Protein AF-A0A7S1QA60-F1 (afdb_monomer)

Mean predicted aligned error: 17.83 Å

Organism: Alexandrium catenella (NCBI:txid2925)

pLDDT: mean 74.99, std 23.05, range [27.25, 97.44]

Foldseek 3Di:
DDDDDDDDDPDDDDPDDDDDDDDDDDDDDDDDDDDDDDDDDDPPDPPPCPVVVVVVVVVVVVVVVVVVVVVVVVVVVVCVVVVVDDPVVVVVVVVVVVVVVVCVVDPDPPPDDPLNLLVPLVSVLVVCVVCDLVVLCVCLVVDVSNVVSSVVSVVVNVVVPPQWDWDAWDDPPPDIDRDIDTGGDPPPPD

Radius of gyration: 27.09 Å; Cα contacts (8 Å, |Δi|>4): 92; chains: 1; bounding box: 73×69×55 Å

Sequence (190 aa):
MRRCLLPHGAVGPVMTAAAWSEGSFQSEQVPTRGSSPGTPKPPPSSCPGSLECLGRLVESLSARFQRLEVEHAALRGCLEELGLLSLEAVDVRVHKTNFAAARHAHPCSWEATLTDVLMTRELMLQTARCAGPLAARTLGASCRSSAGAVELALAGLGNLAPRALYVCGGRDGQRCLNSVERLPPSPREG

InterPro domains:
  IPR006652 Kelch repeat type 1 [PF01344] (165-182)

Solvent-accessible surface area (backbone atoms only — not comparable to full-atom values): 12204 Å² total; per-residue (Å²): 138,83,84,81,85,78,86,80,81,90,78,75,86,79,81,78,82,79,82,82,79,88,76,84,86,81,87,79,84,89,85,90,84,87,88,81,93,72,78,88,73,76,78,80,73,82,65,82,58,55,65,59,49,51,49,55,49,52,52,51,51,51,55,50,49,54,52,52,53,52,53,51,50,51,53,52,49,55,37,34,76,69,64,78,45,54,70,66,61,50,51,55,49,52,49,53,52,52,51,50,51,50,46,69,77,52,81,73,86,74,82,71,50,73,64,58,44,42,72,34,64,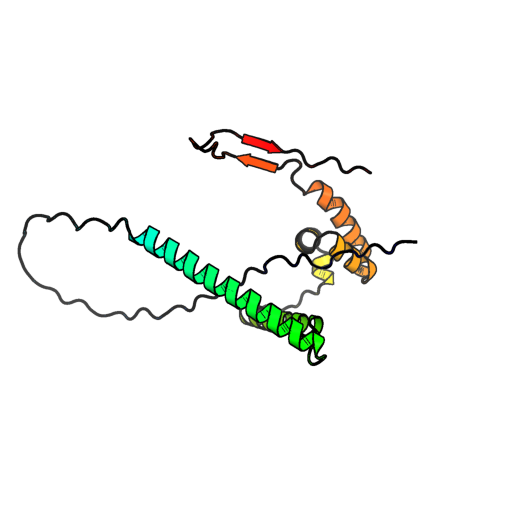70,54,29,38,50,48,33,64,73,62,27,70,69,53,33,50,53,49,21,76,76,30,75,92,42,24,66,47,40,52,54,29,61,63,46,47,72,73,67,52,71,80,41,51,75,44,79,43,55,67,84,87,82,51,78,42,95,47,72,49,76,46,64,64,78,80,80,81,128

Secondary structure (DSSP, 8-state):
-PPPPPPP--------------------------------PPPP---THHHHHHHHHHHHHHHHHHHHHHHHHHHHHHHHHTTS--HHHHHHHHHHHHHHHHHHHS-----S-HHHHHHSHHHHHHHHHHHHHHHHHHHHHH-HHHHHHHHHHHHHHHHHS-SSEEEE--B-SSSB---EEEEPPPP---

Structure (mmCIF, N/CA/C/O backbone):
data_AF-A0A7S1QA60-F1
#
_entry.id   AF-A0A7S1QA60-F1
#
loop_
_atom_site.group_PDB
_atom_site.id
_atom_site.type_symbol
_atom_site.label_atom_id
_atom_site.label_alt_id
_atom_site.label_comp_id
_atom_site.label_asym_id
_atom_site.label_entity_id
_atom_site.label_seq_id
_atom_site.pdbx_PDB_ins_code
_atom_site.Cartn_x
_atom_site.Cartn_y
_atom_site.Cartn_z
_atom_site.occupancy
_atom_site.B_iso_or_equiv
_atom_site.auth_seq_id
_atom_site.auth_comp_id
_atom_site.auth_asym_id
_atom_site.auth_atom_id
_atom_site.pdbx_PDB_model_num
ATOM 1 N N . MET A 1 1 ? -8.204 32.155 -22.473 1.00 40.94 1 MET A N 1
ATOM 2 C CA . MET A 1 1 ? -8.679 31.173 -21.473 1.00 40.94 1 MET A CA 1
ATOM 3 C C . MET A 1 1 ? -7.721 29.988 -21.479 1.00 40.94 1 MET A C 1
ATOM 5 O O . MET A 1 1 ? -7.754 29.193 -22.407 1.00 40.94 1 MET A O 1
ATOM 9 N N . ARG A 1 2 ? -6.768 29.956 -20.538 1.00 29.66 2 ARG A N 1
ATOM 10 C CA . ARG A 1 2 ? -5.711 28.933 -20.457 1.00 29.66 2 ARG A CA 1
ATOM 11 C C . ARG A 1 2 ? -6.211 27.754 -19.616 1.00 29.66 2 ARG A C 1
ATOM 13 O O . ARG A 1 2 ? -6.655 27.964 -18.494 1.00 29.66 2 ARG A O 1
ATOM 20 N N . ARG A 1 3 ? -6.147 26.539 -20.172 1.00 31.69 3 ARG A N 1
ATOM 21 C CA . ARG A 1 3 ? -6.342 25.269 -19.456 1.00 31.69 3 ARG A CA 1
ATOM 22 C C . ARG A 1 3 ? -5.089 24.987 -18.625 1.00 31.69 3 ARG A C 1
ATOM 24 O O . ARG A 1 3 ? -4.006 24.892 -19.194 1.00 31.69 3 ARG A O 1
ATOM 31 N N . CYS A 1 4 ? -5.239 24.850 -17.312 1.00 31.00 4 CYS A N 1
ATOM 32 C CA . CYS A 1 4 ? -4.194 24.309 -16.449 1.00 31.00 4 CYS A CA 1
ATOM 33 C C . CYS A 1 4 ? -4.333 22.783 -16.402 1.00 31.00 4 CYS A C 1
ATOM 35 O O . CYS A 1 4 ? -5.360 22.263 -15.972 1.00 31.00 4 CYS A O 1
ATOM 37 N N . LEU A 1 5 ? -3.295 22.096 -16.879 1.00 33.03 5 LEU A N 1
ATOM 38 C CA . LEU A 1 5 ? -3.037 20.678 -16.650 1.00 33.03 5 LEU A CA 1
ATOM 39 C C . LEU A 1 5 ? -2.705 20.470 -15.164 1.00 33.03 5 LEU A C 1
ATOM 41 O O . LEU A 1 5 ? -1.823 21.141 -14.633 1.00 33.03 5 LEU A O 1
ATOM 45 N N . LEU A 1 6 ? -3.407 19.548 -14.509 1.00 32.31 6 LEU A N 1
ATOM 46 C CA . LEU A 1 6 ? -3.030 18.996 -13.206 1.00 32.31 6 LEU A CA 1
ATOM 47 C C . LEU A 1 6 ? -2.130 17.772 -13.444 1.00 32.31 6 LEU A C 1
ATOM 49 O O . LEU A 1 6 ? -2.480 16.947 -14.291 1.00 32.31 6 LEU A O 1
ATOM 53 N N . PRO A 1 7 ? -1.004 17.612 -12.729 1.00 37.12 7 PRO A N 1
ATOM 54 C CA . PRO A 1 7 ? -0.213 16.395 -12.817 1.00 37.12 7 PRO A CA 1
ATOM 55 C C . PRO A 1 7 ? -0.851 15.271 -11.988 1.00 37.12 7 PRO A C 1
ATOM 57 O O . PRO A 1 7 ? -1.194 15.439 -10.817 1.00 37.12 7 PRO A O 1
ATOM 60 N N . HIS A 1 8 ? -1.000 14.120 -12.639 1.00 36.47 8 HIS A N 1
ATOM 61 C CA . HIS A 1 8 ? -1.366 12.831 -12.064 1.00 36.47 8 HIS A CA 1
ATOM 62 C C . HIS A 1 8 ? -0.258 12.282 -11.148 1.00 36.47 8 HIS A C 1
ATOM 64 O O . HIS A 1 8 ? 0.922 12.371 -11.472 1.00 36.47 8 HIS A O 1
ATOM 70 N N . GLY A 1 9 ? -0.674 11.600 -10.076 1.00 32.28 9 GLY A N 1
ATOM 71 C CA . GLY A 1 9 ? -0.052 10.341 -9.652 1.00 32.28 9 GLY A CA 1
ATOM 72 C C . GLY A 1 9 ? 1.205 10.417 -8.785 1.00 32.28 9 GLY A C 1
ATOM 73 O O . GLY A 1 9 ? 2.295 10.110 -9.246 1.00 32.28 9 GLY A O 1
ATOM 74 N N . ALA A 1 10 ? 1.038 10.676 -7.486 1.00 31.19 10 ALA A N 1
ATOM 75 C CA . ALA A 1 10 ? 1.993 10.221 -6.476 1.00 31.19 10 ALA A CA 1
ATOM 76 C C . ALA A 1 10 ? 1.500 8.881 -5.903 1.00 31.19 10 ALA A C 1
ATOM 78 O O . ALA A 1 10 ? 0.792 8.842 -4.898 1.00 31.19 10 ALA A O 1
ATOM 79 N N . VAL A 1 11 ? 1.822 7.778 -6.584 1.00 39.59 11 VAL A N 1
ATOM 80 C CA . VAL A 1 11 ? 1.657 6.423 -6.038 1.00 39.59 11 VAL A CA 1
ATOM 81 C C . VAL A 1 11 ? 2.899 6.139 -5.197 1.00 39.59 11 VAL A C 1
ATOM 83 O O . VAL A 1 11 ? 4.002 6.027 -5.723 1.00 39.59 11 VAL A O 1
ATOM 86 N N . GLY A 1 12 ? 2.733 6.116 -3.874 1.00 32.25 12 GLY A N 1
ATOM 87 C CA . GLY A 1 12 ? 3.807 5.768 -2.944 1.00 32.25 12 GLY A CA 1
ATOM 88 C C . GLY A 1 12 ? 4.232 4.298 -3.081 1.00 32.25 12 GLY A C 1
ATOM 89 O O . GLY A 1 12 ? 3.448 3.474 -3.558 1.00 32.25 12 GLY A O 1
ATOM 90 N N . PRO A 1 13 ? 5.455 3.945 -2.654 1.00 32.94 13 PRO A N 1
ATOM 91 C CA . PRO A 1 13 ? 5.960 2.584 -2.765 1.00 32.94 13 PRO A CA 1
ATOM 92 C C . PRO A 1 13 ? 5.157 1.643 -1.858 1.00 32.94 13 PRO A C 1
ATOM 94 O O . PRO A 1 13 ? 5.123 1.799 -0.637 1.00 32.94 13 PRO A O 1
ATOM 97 N N . VAL A 1 14 ? 4.512 0.645 -2.464 1.00 36.53 14 VAL A N 1
ATOM 98 C CA . VAL A 1 14 ? 3.929 -0.495 -1.753 1.00 36.53 14 VAL A CA 1
ATOM 99 C C . VAL A 1 14 ? 5.092 -1.377 -1.308 1.00 36.53 14 VAL A C 1
ATOM 101 O O . VAL A 1 14 ? 5.694 -2.074 -2.118 1.00 36.53 14 VAL A O 1
ATOM 104 N N . MET A 1 15 ? 5.443 -1.312 -0.023 1.00 29.34 15 MET A N 1
ATOM 105 C CA . MET A 1 15 ? 6.416 -2.219 0.585 1.00 29.34 15 MET A CA 1
ATOM 106 C C . MET A 1 15 ? 5.923 -3.664 0.462 1.00 29.34 15 MET A C 1
ATOM 108 O O . MET A 1 15 ? 4.961 -4.076 1.111 1.00 29.34 15 MET A O 1
ATOM 112 N N . THR A 1 16 ? 6.598 -4.430 -0.386 1.00 35.25 16 THR A N 1
ATOM 113 C CA . THR A 1 16 ? 6.394 -5.864 -0.574 1.00 35.25 16 THR A CA 1
ATOM 114 C C . THR A 1 16 ? 6.867 -6.608 0.675 1.00 35.25 16 THR A C 1
ATOM 116 O O . THR A 1 16 ? 8.055 -6.615 0.993 1.00 35.25 16 THR A O 1
ATOM 119 N N . ALA A 1 17 ? 5.940 -7.245 1.392 1.00 31.62 17 ALA A N 1
ATOM 120 C CA . ALA A 1 17 ? 6.266 -8.190 2.453 1.00 31.62 17 ALA A CA 1
ATOM 121 C C . ALA A 1 17 ? 6.931 -9.427 1.828 1.00 31.62 17 ALA A C 1
ATOM 123 O O . ALA A 1 17 ? 6.269 -10.264 1.216 1.00 31.62 17 ALA A O 1
ATOM 124 N N . ALA A 1 18 ? 8.256 -9.519 1.937 1.00 33.66 18 ALA A N 1
ATOM 125 C CA . ALA A 1 18 ? 8.998 -10.715 1.570 1.00 33.66 18 ALA A CA 1
ATOM 126 C C . ALA A 1 18 ? 8.689 -11.826 2.585 1.00 33.66 18 ALA A C 1
ATOM 128 O O . ALA A 1 18 ? 9.077 -11.737 3.748 1.00 33.66 18 ALA A O 1
ATOM 129 N N . ALA A 1 19 ? 7.982 -12.867 2.144 1.00 31.58 19 ALA A N 1
ATOM 130 C CA . ALA A 1 19 ? 7.848 -14.119 2.875 1.00 31.58 19 ALA A CA 1
ATOM 131 C C . ALA A 1 19 ? 9.169 -14.896 2.756 1.00 31.58 19 ALA A C 1
ATOM 133 O O . ALA A 1 19 ? 9.566 -15.295 1.662 1.00 31.58 19 ALA A O 1
ATOM 134 N N . TRP A 1 20 ? 9.876 -15.065 3.873 1.00 34.44 20 TRP A N 1
ATOM 135 C CA . TRP A 1 20 ? 11.084 -15.884 3.947 1.00 34.44 20 TRP A CA 1
ATOM 136 C C . TRP A 1 20 ? 10.678 -17.355 4.077 1.00 34.44 20 TRP A C 1
ATOM 138 O O . TRP A 1 20 ? 9.930 -17.719 4.980 1.00 34.44 20 TRP A O 1
ATOM 148 N N . SER A 1 21 ? 11.159 -18.191 3.157 1.00 33.00 21 SER A N 1
ATOM 149 C CA . SER A 1 21 ? 11.045 -19.650 3.227 1.00 33.00 21 SER A CA 1
ATOM 150 C C . SER A 1 21 ? 12.118 -20.188 4.174 1.00 33.00 21 SER A C 1
ATOM 152 O O . SER A 1 21 ? 13.308 -20.027 3.908 1.00 33.00 21 SER A O 1
ATOM 154 N N . GLU A 1 22 ? 11.702 -20.843 5.256 1.00 32.50 22 GLU A N 1
ATOM 155 C CA . GLU A 1 22 ? 12.579 -21.576 6.171 1.00 32.50 22 GLU A CA 1
ATOM 156 C C . GLU A 1 22 ? 13.216 -22.774 5.448 1.00 32.50 22 GLU A C 1
ATOM 158 O O . GLU A 1 22 ? 12.535 -23.696 4.999 1.00 32.50 22 GLU A O 1
ATOM 163 N N . GLY A 1 23 ? 14.541 -22.734 5.296 1.00 31.91 23 GLY A N 1
ATOM 164 C CA . GLY A 1 23 ? 15.355 -23.848 4.820 1.00 31.91 23 GLY A CA 1
ATOM 165 C C . GLY A 1 23 ? 15.764 -24.747 5.984 1.00 31.91 23 GLY A C 1
ATOM 166 O O . GLY A 1 23 ? 16.287 -24.277 6.992 1.00 31.91 23 GLY A O 1
ATOM 167 N N . SER A 1 24 ? 15.499 -26.039 5.825 1.00 31.70 24 SER A N 1
ATOM 168 C CA . SER A 1 24 ? 15.637 -27.122 6.796 1.00 31.70 24 SER A CA 1
ATOM 169 C C . SER A 1 24 ? 17.005 -27.212 7.486 1.00 31.70 24 SER A C 1
ATOM 171 O O . SER A 1 24 ? 18.046 -27.308 6.840 1.00 31.70 24 SER A O 1
ATOM 173 N N . PHE A 1 25 ? 16.979 -27.285 8.818 1.00 27.25 25 PHE A N 1
ATOM 174 C CA . PHE A 1 25 ? 18.119 -27.616 9.670 1.00 27.25 25 PHE A CA 1
ATOM 175 C C . PHE A 1 25 ? 18.234 -29.147 9.768 1.00 27.25 25 PHE A C 1
ATOM 177 O O . PHE A 1 25 ? 17.422 -29.785 10.439 1.00 27.25 25 PHE A O 1
ATOM 184 N N . GLN A 1 26 ? 19.200 -29.754 9.070 1.00 32.34 26 GLN A N 1
ATOM 185 C CA . GLN A 1 26 ? 19.536 -31.166 9.271 1.00 32.34 26 GLN A CA 1
ATOM 186 C C . GLN A 1 26 ? 20.583 -31.306 10.377 1.00 32.34 26 GLN A C 1
ATOM 188 O O . GLN A 1 26 ? 21.645 -30.690 10.362 1.00 32.34 26 GLN A O 1
ATOM 193 N N . SER A 1 27 ? 20.199 -32.111 11.363 1.00 35.09 27 SER A N 1
ATOM 194 C CA . SER A 1 27 ? 20.982 -32.564 12.501 1.00 35.09 27 SER A CA 1
ATOM 195 C C . SER A 1 27 ? 22.001 -33.601 12.035 1.00 35.09 27 SER A C 1
ATOM 197 O O . SER A 1 27 ? 21.607 -34.624 11.480 1.00 35.09 27 SER A O 1
ATOM 199 N N . GLU A 1 28 ? 23.289 -33.371 12.290 1.00 34.31 28 GLU A N 1
ATOM 200 C CA . GLU A 1 28 ? 24.313 -34.402 12.119 1.00 34.31 28 GLU A CA 1
ATOM 201 C C . GLU A 1 28 ? 25.245 -34.460 13.333 1.00 34.31 28 GLU A C 1
ATOM 203 O O . GLU A 1 28 ? 25.503 -33.470 14.020 1.00 34.31 28 GLU A O 1
ATOM 208 N N . GLN A 1 29 ? 25.622 -35.691 13.656 1.00 34.59 29 GLN A N 1
ATOM 209 C CA . GLN A 1 29 ? 26.007 -36.181 14.971 1.00 34.59 29 GLN A CA 1
ATOM 210 C C . GLN A 1 29 ? 27.466 -35.892 15.347 1.00 34.59 29 GLN A C 1
ATOM 212 O O . GLN A 1 29 ? 28.363 -35.793 14.516 1.00 34.59 29 GLN A O 1
ATOM 217 N N . VAL A 1 30 ? 27.687 -35.844 16.660 1.00 42.12 30 VAL A N 1
ATOM 218 C CA . VAL A 1 30 ? 28.979 -35.761 17.351 1.00 42.12 30 VAL A CA 1
ATOM 219 C C . VAL A 1 30 ? 29.701 -37.116 17.343 1.00 42.12 30 VAL A C 1
ATOM 221 O O . VAL A 1 30 ? 29.074 -38.128 17.657 1.00 42.12 30 VAL A O 1
ATOM 224 N N . PRO A 1 31 ? 31.039 -37.128 17.183 1.00 38.28 31 PRO A N 1
ATOM 225 C CA . PRO A 1 31 ? 31.870 -38.095 17.891 1.00 38.28 31 PRO A CA 1
ATOM 226 C C . PRO A 1 31 ? 32.977 -37.441 18.734 1.00 38.28 31 PRO A C 1
ATOM 228 O O . PRO A 1 31 ? 33.686 -36.520 18.334 1.00 38.28 31 PRO A O 1
ATOM 231 N N . THR A 1 32 ? 33.120 -37.982 19.940 1.00 46.41 32 THR A N 1
ATOM 232 C CA . THR A 1 32 ? 34.100 -37.663 20.981 1.00 46.41 32 THR A CA 1
ATOM 233 C C . THR A 1 32 ? 35.474 -38.293 20.721 1.00 46.41 32 THR A C 1
ATOM 235 O O . THR A 1 32 ? 35.522 -39.496 20.464 1.00 46.41 32 THR A O 1
ATOM 238 N N . ARG A 1 33 ? 36.573 -37.554 20.953 1.00 35.12 33 ARG A N 1
ATOM 239 C CA . ARG A 1 33 ? 37.708 -37.912 21.851 1.00 35.12 33 ARG A CA 1
ATOM 240 C C . ARG A 1 33 ? 38.961 -37.057 21.585 1.00 35.12 33 ARG A C 1
ATOM 242 O O . ARG A 1 33 ? 39.445 -37.011 20.466 1.00 35.12 33 ARG A O 1
ATOM 249 N N . GLY A 1 34 ? 39.569 -36.578 22.676 1.00 36.38 34 GLY A N 1
ATOM 250 C CA . GLY A 1 34 ? 41.015 -36.722 22.891 1.00 36.38 34 GLY A CA 1
ATOM 251 C C . GLY A 1 34 ? 41.921 -35.495 22.718 1.00 36.38 34 GLY A C 1
ATOM 252 O O . GLY A 1 34 ? 42.337 -35.184 21.613 1.00 36.38 34 GLY A O 1
ATOM 253 N N . SER A 1 35 ? 42.371 -34.973 23.867 1.00 40.41 35 SER A N 1
ATOM 254 C CA . SER A 1 35 ? 43.776 -34.625 24.170 1.00 40.41 35 SER A CA 1
ATOM 255 C C . SER A 1 35 ? 44.297 -33.179 24.013 1.00 40.41 35 SER A C 1
ATOM 257 O O . SER A 1 35 ? 44.625 -32.707 22.934 1.00 40.41 35 SER A O 1
ATOM 259 N N . SER A 1 36 ? 44.577 -32.624 25.202 1.00 50.19 36 SER A N 1
ATOM 260 C CA . SER A 1 36 ? 45.654 -31.707 25.626 1.00 50.19 36 SER A CA 1
ATOM 261 C C . SER A 1 36 ? 45.544 -30.176 25.475 1.00 50.19 36 SER A C 1
ATOM 263 O O . SER A 1 36 ? 45.133 -29.668 24.435 1.00 50.19 36 SER A O 1
ATOM 265 N N . PRO A 1 37 ? 45.968 -29.420 26.521 1.00 45.78 37 PRO A N 1
ATOM 266 C CA . PRO A 1 37 ? 45.777 -27.979 26.626 1.00 45.78 37 PRO A CA 1
ATOM 267 C C . PRO A 1 37 ? 46.929 -27.227 25.948 1.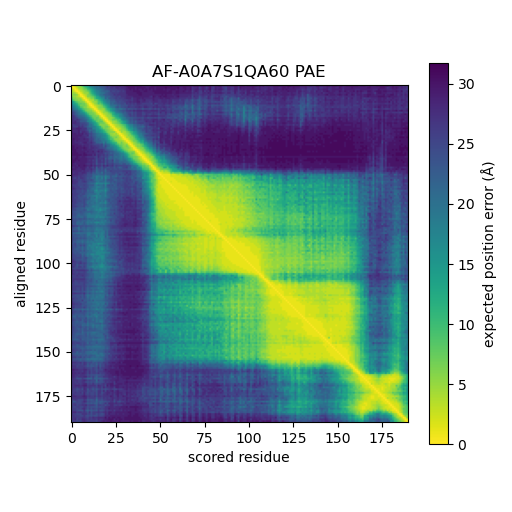00 45.78 37 PRO A C 1
ATOM 269 O O . PRO A 1 37 ? 47.982 -26.985 26.536 1.00 45.78 37 PRO A O 1
ATOM 272 N N . GLY A 1 38 ? 46.717 -26.849 24.690 1.00 44.31 38 GLY A N 1
ATOM 273 C CA . GLY A 1 38 ? 47.458 -25.769 24.047 1.00 44.31 38 GLY A CA 1
ATOM 274 C C . GLY A 1 38 ? 46.852 -24.424 24.446 1.00 44.31 38 GLY A C 1
ATOM 275 O O . GLY A 1 38 ? 45.635 -24.278 24.521 1.00 44.31 38 GLY A O 1
ATOM 276 N N . THR A 1 39 ? 47.710 -23.456 24.737 1.00 54.91 39 THR A N 1
ATOM 277 C CA . THR A 1 39 ? 47.391 -22.071 25.102 1.00 54.91 39 THR A CA 1
ATOM 278 C C . THR A 1 39 ? 46.295 -21.435 24.225 1.00 54.91 39 THR A C 1
ATOM 280 O O . THR A 1 39 ? 46.233 -21.708 23.023 1.00 54.91 39 THR A O 1
ATOM 283 N N . PRO A 1 40 ? 45.430 -20.558 24.780 1.00 47.69 40 PRO A N 1
ATOM 284 C CA . PRO A 1 40 ? 44.397 -19.891 23.998 1.00 47.69 40 PRO A CA 1
ATOM 285 C C . PRO A 1 40 ? 45.050 -18.923 23.008 1.00 47.69 40 PRO A C 1
ATOM 287 O O . PRO A 1 40 ? 45.444 -17.808 23.349 1.00 47.69 40 PRO A O 1
ATOM 290 N N . LYS A 1 41 ? 45.165 -19.366 21.756 1.00 47.75 41 LYS A N 1
ATOM 291 C CA . LYS A 1 41 ? 45.382 -18.485 20.613 1.00 47.75 41 LYS A CA 1
ATOM 292 C C . LYS A 1 41 ? 44.154 -17.566 20.522 1.00 47.75 41 LYS A C 1
ATOM 294 O O . LYS A 1 41 ? 43.042 -18.092 20.437 1.00 47.75 41 LYS A O 1
ATOM 299 N N . PRO A 1 42 ? 44.312 -16.231 20.574 1.00 57.66 42 PRO A N 1
ATOM 300 C CA . PRO A 1 42 ? 43.179 -15.323 20.448 1.00 57.66 42 PRO A CA 1
ATOM 301 C C . PRO A 1 42 ? 42.461 -15.588 19.115 1.00 57.66 42 PRO A C 1
ATOM 303 O O . PRO A 1 42 ? 43.135 -15.859 18.111 1.00 57.66 42 PRO A O 1
ATOM 306 N N . PRO A 1 43 ? 41.116 -15.559 19.089 1.00 56.56 43 PRO A N 1
ATOM 307 C CA . PRO A 1 43 ? 40.366 -15.790 17.865 1.00 56.56 43 PRO A CA 1
ATOM 308 C C . PRO A 1 43 ? 40.791 -14.758 16.813 1.00 56.56 43 PRO A C 1
ATOM 310 O O . PRO A 1 43 ? 41.022 -13.595 17.165 1.00 56.56 43 PRO A O 1
ATOM 313 N N . PRO A 1 44 ? 40.924 -15.153 15.534 1.00 52.91 44 PRO A N 1
ATOM 314 C CA . PRO A 1 44 ? 41.194 -14.199 14.474 1.00 52.91 44 PRO A CA 1
ATOM 315 C C . PRO A 1 44 ? 40.091 -13.142 14.499 1.00 52.91 44 PRO A C 1
ATOM 317 O O . PRO A 1 44 ? 38.908 -13.462 14.415 1.00 52.91 44 PRO A O 1
ATOM 320 N N . SER A 1 45 ? 40.528 -11.898 14.690 1.00 57.34 45 SER A N 1
ATOM 321 C CA . SER A 1 45 ? 39.843 -10.651 14.363 1.00 57.34 45 SER A CA 1
ATOM 322 C C . SER A 1 45 ? 38.511 -10.854 13.639 1.00 57.34 45 SER A C 1
ATOM 324 O O . SER A 1 45 ? 38.490 -11.190 12.453 1.00 57.34 45 SER A O 1
ATOM 326 N N . SER A 1 46 ? 37.415 -10.607 14.358 1.00 53.44 46 SER A N 1
ATOM 327 C CA . SER A 1 46 ? 36.102 -10.330 13.776 1.00 53.44 46 SER A CA 1
ATOM 328 C C . SER A 1 46 ? 36.290 -9.341 12.626 1.00 53.44 46 SER A C 1
ATOM 330 O O . SER A 1 46 ? 36.755 -8.227 12.858 1.00 53.44 46 SER A O 1
ATOM 332 N N . CYS A 1 47 ? 36.055 -9.777 11.386 1.00 50.25 47 CYS A N 1
ATOM 333 C CA . CYS A 1 47 ? 36.346 -8.990 10.194 1.00 50.25 47 CYS A CA 1
ATOM 334 C C . CYS A 1 47 ? 35.453 -7.734 10.167 1.00 50.25 47 CYS A C 1
ATOM 336 O O . CYS A 1 47 ? 34.252 -7.864 9.915 1.00 50.25 47 CYS A O 1
ATOM 338 N N . PRO A 1 48 ? 35.999 -6.515 10.344 1.00 56.69 48 PRO A N 1
ATOM 339 C CA . PRO A 1 48 ? 35.201 -5.285 10.316 1.00 56.69 48 PRO A CA 1
ATOM 340 C C . PRO A 1 48 ? 34.579 -4.995 8.934 1.00 56.69 48 PRO A C 1
ATOM 342 O O . PRO A 1 48 ? 33.680 -4.172 8.827 1.00 56.69 48 PRO A O 1
ATOM 345 N N . GLY A 1 49 ? 34.981 -5.722 7.883 1.00 64.88 49 GLY A N 1
ATOM 346 C CA . GLY A 1 49 ? 34.454 -5.573 6.522 1.00 64.88 49 GLY A CA 1
ATOM 347 C C . GLY A 1 49 ? 33.138 -6.303 6.218 1.00 64.88 49 GLY A C 1
ATOM 348 O O . GLY A 1 49 ? 32.618 -6.147 5.116 1.00 64.88 49 GLY A O 1
ATOM 349 N N . SER A 1 50 ? 32.580 -7.105 7.137 1.00 79.69 50 SER A N 1
ATOM 350 C CA . SER A 1 50 ? 31.354 -7.880 6.853 1.00 79.69 50 SER A CA 1
ATOM 351 C C . SER A 1 50 ? 30.108 -6.989 6.732 1.00 79.69 50 SER A C 1
ATOM 353 O O . SER A 1 50 ? 29.334 -7.120 5.784 1.00 79.69 50 SER A O 1
ATOM 355 N N . LEU A 1 51 ? 29.958 -6.009 7.632 1.00 84.31 51 LEU A N 1
ATOM 356 C CA . LEU A 1 51 ? 28.845 -5.051 7.596 1.00 84.31 51 LEU A CA 1
ATOM 357 C C . LEU A 1 51 ? 28.956 -4.082 6.412 1.00 84.31 51 LEU A C 1
ATOM 359 O O . LEU A 1 51 ? 27.956 -3.794 5.762 1.00 84.31 51 LEU A O 1
ATOM 363 N N . GLU A 1 52 ? 30.169 -3.637 6.075 1.00 88.06 52 GLU A N 1
ATOM 364 C CA . GLU A 1 52 ? 30.418 -2.802 4.891 1.00 88.06 52 GLU A CA 1
ATOM 365 C C . GLU A 1 52 ? 30.171 -3.565 3.579 1.00 88.06 52 GLU A C 1
ATOM 367 O O . GLU A 1 52 ? 29.707 -2.999 2.588 1.00 88.06 52 GLU A O 1
ATOM 372 N N . CYS A 1 53 ? 30.476 -4.864 3.547 1.00 87.94 53 CYS A N 1
ATOM 373 C CA . CYS A 1 53 ? 30.170 -5.728 2.409 1.00 87.94 53 CYS A CA 1
ATOM 374 C C . CYS A 1 53 ? 28.657 -5.934 2.256 1.00 87.94 53 CYS A C 1
ATOM 376 O O . CYS A 1 53 ? 28.127 -5.783 1.154 1.00 87.94 53 CYS A O 1
ATOM 378 N N . LEU A 1 54 ? 27.949 -6.195 3.360 1.00 93.75 54 LEU A N 1
ATOM 379 C CA . LEU A 1 54 ? 26.491 -6.312 3.362 1.00 93.75 54 LEU A CA 1
ATOM 380 C C . LEU A 1 54 ? 25.818 -5.002 2.926 1.00 93.75 54 LEU A C 1
ATOM 382 O O . LEU A 1 54 ? 24.900 -5.043 2.111 1.00 93.75 54 LEU A O 1
ATOM 386 N N . GLY A 1 55 ? 26.308 -3.851 3.398 1.00 93.06 55 GLY A N 1
ATOM 387 C CA . GLY A 1 55 ? 25.821 -2.532 2.980 1.00 93.06 55 GLY A CA 1
ATOM 388 C C . GLY A 1 55 ? 25.939 -2.329 1.469 1.00 93.06 55 GLY A C 1
ATOM 389 O O . GLY A 1 55 ? 24.942 -2.057 0.802 1.00 93.06 55 GLY A O 1
ATOM 390 N N . ARG A 1 56 ? 27.123 -2.595 0.903 1.00 94.00 56 ARG A N 1
ATOM 391 C CA . ARG A 1 56 ? 27.345 -2.527 -0.553 1.00 94.00 56 ARG A CA 1
ATOM 392 C C . ARG A 1 56 ? 26.472 -3.508 -1.339 1.00 94.00 56 ARG A C 1
ATOM 394 O O . ARG A 1 56 ? 26.025 -3.184 -2.439 1.00 94.00 56 ARG A O 1
ATOM 401 N N . LEU A 1 57 ? 26.211 -4.699 -0.798 1.00 95.31 57 LEU A N 1
ATOM 402 C CA . LEU A 1 57 ? 25.320 -5.671 -1.432 1.00 95.31 57 LEU A CA 1
ATOM 403 C C . LEU A 1 57 ? 23.870 -5.172 -1.455 1.00 95.31 57 LEU A C 1
ATOM 405 O O . LEU A 1 57 ? 23.220 -5.248 -2.497 1.00 95.31 57 LEU A O 1
ATOM 409 N N . VAL A 1 58 ? 23.371 -4.634 -0.340 1.00 96.25 58 VAL A N 1
ATOM 410 C CA . VAL A 1 58 ? 22.018 -4.063 -0.249 1.00 96.25 58 VAL A CA 1
ATOM 411 C C . VAL A 1 58 ? 21.865 -2.874 -1.196 1.00 96.25 58 VAL A C 1
ATOM 413 O O . VAL A 1 58 ? 20.867 -2.803 -1.916 1.00 96.25 58 VAL A O 1
ATOM 416 N N . GLU A 1 59 ? 22.855 -1.983 -1.258 1.00 95.88 59 GLU A N 1
ATOM 417 C CA . GLU A 1 59 ? 22.879 -0.866 -2.212 1.00 95.88 59 GLU A CA 1
ATOM 418 C C . GLU A 1 59 ? 22.841 -1.370 -3.659 1.00 95.88 59 GLU A C 1
ATOM 420 O O . GLU A 1 59 ? 22.042 -0.895 -4.467 1.00 95.88 59 GLU A O 1
ATOM 425 N N . SER A 1 60 ? 23.650 -2.383 -3.979 1.00 95.94 60 SER A N 1
ATOM 426 C CA . SER A 1 60 ? 23.703 -2.976 -5.318 1.00 95.94 60 SER A CA 1
ATOM 427 C C . SER A 1 60 ? 22.373 -3.619 -5.725 1.00 95.94 60 SER A C 1
ATOM 429 O O . SER A 1 60 ? 21.875 -3.378 -6.830 1.00 95.94 60 SER A O 1
ATOM 431 N N . LEU A 1 61 ? 21.761 -4.398 -4.827 1.00 96.62 61 LEU A N 1
ATOM 432 C CA . LEU A 1 61 ? 20.452 -5.009 -5.055 1.00 96.62 61 LEU A CA 1
ATOM 433 C C . LEU A 1 61 ? 19.367 -3.944 -5.212 1.00 96.62 61 LEU A C 1
ATOM 435 O O . LEU A 1 61 ? 18.589 -4.020 -6.160 1.00 96.62 61 LEU A O 1
ATOM 439 N N . SER A 1 62 ? 19.354 -2.927 -4.349 1.00 95.94 62 SER A N 1
ATOM 440 C CA . SER A 1 62 ? 18.382 -1.829 -4.416 1.00 95.94 62 SER A CA 1
ATOM 441 C C . SER A 1 62 ? 18.497 -1.065 -5.735 1.00 95.94 62 SER A C 1
ATOM 443 O O . SER A 1 62 ? 17.490 -0.845 -6.406 1.00 95.94 62 SER A O 1
ATOM 445 N N . ALA A 1 63 ? 19.720 -0.758 -6.177 1.00 95.44 63 ALA A N 1
ATOM 446 C CA . ALA A 1 63 ? 19.955 -0.127 -7.475 1.00 95.44 63 ALA A CA 1
ATOM 447 C C . ALA A 1 63 ? 19.499 -1.016 -8.645 1.00 95.44 63 ALA A C 1
ATOM 449 O O . ALA A 1 63 ? 19.029 -0.513 -9.668 1.00 95.44 63 ALA A O 1
ATOM 450 N N . ARG A 1 64 ? 19.625 -2.345 -8.521 1.00 97.44 64 ARG A N 1
ATOM 451 C CA . ARG A 1 64 ? 19.133 -3.280 -9.541 1.00 97.44 64 ARG A CA 1
ATOM 452 C C . ARG A 1 64 ? 17.605 -3.331 -9.581 1.00 97.44 64 ARG A C 1
ATOM 454 O O . ARG A 1 64 ? 17.055 -3.341 -10.676 1.00 97.44 64 ARG A O 1
ATOM 461 N N . PHE A 1 65 ? 16.936 -3.328 -8.428 1.00 97.00 65 PHE A N 1
ATOM 462 C CA . PHE A 1 65 ? 15.474 -3.256 -8.357 1.00 97.00 65 PHE A CA 1
ATOM 463 C C . PHE A 1 65 ? 14.943 -1.957 -8.962 1.00 97.00 65 PHE A C 1
ATOM 465 O O . PHE A 1 65 ? 14.070 -2.018 -9.818 1.00 97.00 65 PHE A O 1
ATOM 472 N N . GLN A 1 66 ? 15.536 -0.811 -8.622 1.00 95.62 66 GLN A N 1
ATOM 473 C CA . GLN A 1 66 ? 15.136 0.481 -9.189 1.00 95.62 66 GLN A CA 1
ATOM 474 C C . GLN A 1 66 ? 15.260 0.515 -10.719 1.00 95.62 66 GLN A C 1
ATOM 476 O O . GLN A 1 66 ? 14.365 1.008 -11.399 1.00 95.62 66 GLN A O 1
ATOM 481 N N . ARG A 1 67 ? 16.339 -0.048 -11.287 1.00 96.44 67 ARG A N 1
ATOM 482 C CA . ARG A 1 67 ? 16.476 -0.164 -12.752 1.00 96.44 67 ARG A CA 1
ATOM 483 C C . ARG A 1 67 ? 15.362 -1.009 -13.369 1.00 96.44 67 ARG A C 1
ATOM 485 O O . ARG A 1 67 ? 14.762 -0.583 -14.349 1.00 96.44 67 ARG A O 1
ATOM 492 N N . LEU A 1 68 ? 15.058 -2.161 -12.770 1.00 96.75 68 LEU A N 1
ATOM 493 C CA . LEU A 1 68 ? 13.977 -3.034 -13.238 1.00 96.75 68 LEU A CA 1
ATOM 494 C C . LEU A 1 68 ? 12.601 -2.365 -13.130 1.00 96.75 68 LEU A C 1
ATOM 496 O O . LEU A 1 68 ? 11.769 -2.546 -14.014 1.00 96.75 68 LEU A O 1
ATOM 500 N N . GLU A 1 69 ? 12.356 -1.578 -12.082 1.00 95.12 69 GLU A N 1
ATOM 501 C CA . GLU A 1 69 ? 11.113 -0.814 -11.932 1.00 95.12 69 GLU A CA 1
ATOM 502 C C . GLU A 1 69 ? 10.951 0.226 -13.046 1.00 95.12 69 GLU A C 1
ATOM 504 O O . GLU A 1 69 ? 9.871 0.324 -13.630 1.00 95.12 69 GLU A O 1
ATOM 509 N N . VAL A 1 70 ? 12.025 0.948 -13.387 1.00 97.44 70 VAL A N 1
ATOM 510 C CA . VAL A 1 70 ? 12.026 1.922 -14.492 1.00 97.44 70 VAL A CA 1
ATOM 511 C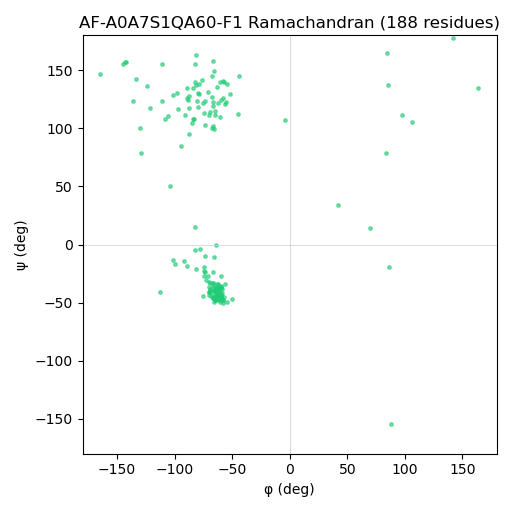 C . VAL A 1 70 ? 11.795 1.232 -15.838 1.00 97.44 70 VAL A C 1
ATOM 513 O O . VAL A 1 70 ? 10.946 1.679 -16.609 1.00 97.44 70 VAL A O 1
ATOM 516 N N . GLU A 1 71 ? 12.498 0.132 -16.117 1.00 97.19 71 GLU A N 1
ATOM 517 C CA . GLU A 1 71 ? 12.319 -0.639 -17.356 1.00 97.19 71 GLU A CA 1
ATOM 518 C C . GLU A 1 71 ? 10.891 -1.187 -17.480 1.00 97.19 71 GLU A C 1
ATOM 520 O O . GLU A 1 71 ? 10.250 -1.040 -18.521 1.00 97.19 71 GLU A O 1
ATOM 525 N N . HIS A 1 72 ? 10.354 -1.771 -16.407 1.00 95.00 72 HIS A N 1
ATOM 526 C CA . HIS A 1 72 ? 8.994 -2.301 -16.391 1.00 95.00 72 HIS A CA 1
ATOM 527 C C . HIS A 1 72 ? 7.939 -1.197 -16.555 1.00 95.00 72 HIS A C 1
ATOM 529 O O . HIS A 1 72 ? 6.960 -1.393 -17.278 1.00 95.00 72 HIS A O 1
ATOM 535 N N . ALA A 1 73 ? 8.135 -0.031 -15.931 1.00 92.12 73 ALA A N 1
ATOM 536 C CA . ALA A 1 73 ? 7.254 1.121 -16.109 1.00 92.12 73 ALA A CA 1
ATOM 537 C C . ALA A 1 73 ? 7.273 1.630 -17.558 1.00 92.12 73 ALA A C 1
ATOM 539 O O . ALA A 1 73 ? 6.208 1.862 -18.132 1.00 92.12 73 ALA A O 1
ATOM 540 N N . ALA A 1 74 ? 8.457 1.731 -18.171 1.00 96.12 74 ALA A N 1
ATOM 541 C CA . ALA A 1 74 ? 8.598 2.126 -19.571 1.00 96.12 74 ALA A CA 1
ATOM 542 C C . ALA A 1 74 ? 7.901 1.130 -20.513 1.00 96.12 74 ALA A C 1
ATOM 544 O O . ALA A 1 74 ? 7.119 1.540 -21.368 1.00 96.12 74 ALA A O 1
ATOM 545 N N . LEU A 1 75 ? 8.104 -0.178 -20.312 1.00 95.81 75 LEU A N 1
ATOM 546 C CA . LEU A 1 75 ? 7.435 -1.223 -21.097 1.00 95.81 75 LEU A CA 1
ATOM 547 C C . LEU A 1 75 ? 5.910 -1.156 -20.968 1.00 95.81 75 LEU A C 1
ATOM 549 O O . LEU A 1 75 ? 5.206 -1.240 -21.975 1.00 95.81 75 LEU A O 1
ATOM 553 N N . ARG A 1 76 ? 5.389 -0.982 -19.746 1.00 95.12 76 ARG A N 1
ATOM 554 C CA . ARG A 1 76 ? 3.947 -0.810 -19.514 1.00 95.12 76 ARG A CA 1
ATOM 555 C C . ARG A 1 76 ? 3.403 0.423 -20.243 1.00 95.12 76 ARG A C 1
ATOM 557 O O . ARG A 1 76 ? 2.352 0.312 -20.864 1.00 95.12 76 ARG A O 1
ATOM 564 N N . GLY A 1 77 ? 4.125 1.544 -20.207 1.00 93.38 77 GLY A N 1
ATOM 565 C CA . GLY A 1 77 ? 3.762 2.767 -20.928 1.00 93.38 77 GLY A CA 1
ATOM 566 C C . GLY A 1 77 ? 3.703 2.559 -22.442 1.00 93.38 77 GLY A C 1
ATOM 567 O O . GLY A 1 77 ? 2.676 2.833 -23.054 1.00 93.38 77 GLY A O 1
ATOM 568 N N . CYS A 1 78 ? 4.739 1.965 -23.042 1.00 95.44 78 CYS A N 1
ATOM 569 C CA . CYS A 1 78 ? 4.750 1.688 -24.483 1.00 95.44 78 CYS A CA 1
ATOM 570 C C . CYS A 1 78 ? 3.600 0.764 -24.917 1.00 95.44 78 CYS A C 1
ATOM 572 O O . CYS A 1 78 ? 3.026 0.934 -25.989 1.00 95.44 78 CYS A O 1
ATOM 574 N N . LEU A 1 79 ? 3.248 -0.230 -24.100 1.00 95.62 79 LEU A N 1
ATOM 575 C CA . LEU A 1 79 ? 2.145 -1.140 -24.410 1.00 95.62 79 LEU A CA 1
ATOM 576 C C . LEU A 1 79 ? 0.763 -0.483 -24.253 1.00 95.62 79 LEU A C 1
ATOM 578 O O . LEU A 1 79 ? -0.161 -0.858 -24.979 1.00 95.62 79 LEU A O 1
ATOM 582 N N . GLU A 1 80 ? 0.611 0.478 -23.338 1.00 96.31 80 GLU A N 1
ATOM 583 C CA . GLU A 1 80 ? -0.606 1.293 -23.231 1.00 96.31 80 GLU A CA 1
ATOM 584 C C . GLU A 1 80 ? -0.736 2.264 -24.408 1.00 96.31 80 GLU A C 1
ATOM 586 O O . GLU A 1 80 ? -1.817 2.379 -24.983 1.00 96.31 80 GLU A O 1
ATOM 591 N N . GLU A 1 81 ? 0.362 2.892 -24.836 1.00 95.31 81 GLU A N 1
ATOM 592 C CA . GLU A 1 81 ? 0.394 3.748 -26.032 1.00 95.31 81 GLU A CA 1
ATOM 593 C C . GLU A 1 81 ? -0.011 2.982 -27.300 1.00 95.31 81 GLU A C 1
ATOM 595 O O . GLU A 1 81 ? -0.702 3.519 -28.166 1.00 95.31 81 GLU A O 1
ATOM 600 N N . LEU A 1 82 ? 0.364 1.702 -27.390 1.00 96.25 82 LEU A N 1
ATOM 601 C CA . LEU A 1 82 ? -0.068 0.794 -28.457 1.00 96.25 82 LEU A CA 1
ATOM 602 C C . LEU A 1 82 ? -1.504 0.264 -28.269 1.00 96.25 82 LEU A C 1
ATOM 604 O O . LEU A 1 82 ? -2.000 -0.466 -29.127 1.00 96.25 82 LEU A O 1
ATOM 608 N N . GLY A 1 83 ? -2.170 0.595 -27.158 1.00 93.12 83 GLY A N 1
ATOM 609 C CA . GLY A 1 83 ? -3.533 0.166 -26.834 1.00 93.12 83 GLY A CA 1
ATOM 610 C C . GLY A 1 83 ? -3.670 -1.326 -26.514 1.00 93.12 83 GLY A C 1
ATOM 611 O O . GLY A 1 83 ? -4.783 -1.851 -26.506 1.00 93.12 83 GLY A O 1
ATOM 612 N N . LEU A 1 84 ? -2.560 -2.028 -26.268 1.00 93.81 84 LEU A N 1
ATOM 613 C CA . LEU A 1 84 ? -2.550 -3.470 -25.994 1.00 93.81 84 LEU A CA 1
ATOM 614 C C . LEU A 1 84 ? -2.894 -3.788 -24.535 1.00 93.81 84 LEU A C 1
ATOM 616 O O . LEU A 1 84 ? -3.294 -4.911 -24.221 1.00 93.81 84 LEU A O 1
ATOM 620 N N . LEU A 1 85 ? -2.737 -2.811 -23.639 1.00 94.12 85 LEU A N 1
ATOM 621 C CA . LEU A 1 85 ? -3.115 -2.923 -22.236 1.00 94.12 85 LEU A CA 1
ATOM 622 C C . LEU A 1 85 ? -3.643 -1.602 -21.682 1.00 94.12 85 LEU A C 1
ATOM 624 O O . LEU A 1 85 ? -3.294 -0.532 -22.157 1.00 94.12 85 LEU A O 1
ATOM 628 N N . SER A 1 86 ? -4.465 -1.701 -20.640 1.00 94.44 86 SER A N 1
ATOM 629 C CA . SER A 1 86 ? -4.856 -0.575 -19.790 1.00 94.44 86 SER A CA 1
ATOM 630 C C . SER A 1 86 ? -4.040 -0.645 -18.502 1.00 94.44 86 SER A C 1
ATOM 632 O O . SER A 1 86 ? -4.025 -1.704 -17.855 1.00 94.44 86 SER A O 1
ATOM 634 N N . LEU A 1 87 ? -3.380 0.450 -18.105 1.00 91.88 87 LEU A N 1
ATOM 635 C CA . LEU A 1 87 ? -2.623 0.472 -16.848 1.00 91.88 87 LEU A CA 1
ATOM 636 C C . LEU A 1 87 ? -3.512 0.163 -15.637 1.00 91.88 87 LEU A C 1
ATOM 638 O O . LEU A 1 87 ? -3.100 -0.604 -14.766 1.00 91.88 87 LEU A O 1
ATOM 642 N N . GLU A 1 88 ? -4.752 0.655 -15.632 1.00 93.50 88 GLU A N 1
ATOM 643 C CA . GLU A 1 88 ? -5.741 0.369 -14.587 1.00 93.50 88 GLU A CA 1
ATOM 644 C C . GLU A 1 88 ? -6.065 -1.128 -14.501 1.00 93.50 88 GLU A C 1
ATOM 646 O O . GLU A 1 88 ? -6.119 -1.705 -13.413 1.00 93.50 88 GLU A O 1
ATOM 651 N N . ALA A 1 89 ? -6.243 -1.795 -15.647 1.00 93.12 89 ALA A N 1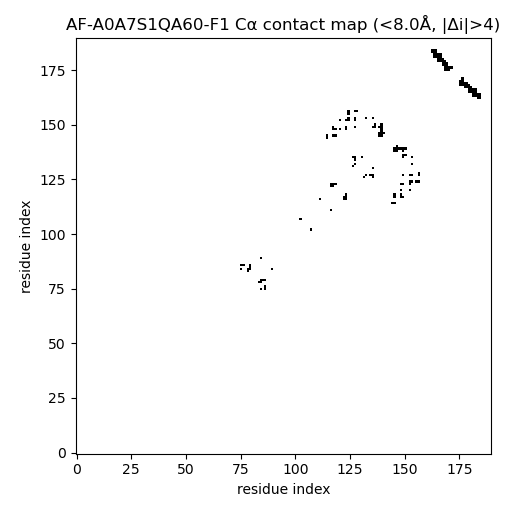
ATOM 652 C CA . ALA A 1 89 ? -6.516 -3.231 -15.682 1.00 93.12 89 ALA A CA 1
ATOM 653 C C . ALA A 1 89 ? -5.341 -4.052 -15.126 1.00 93.12 89 ALA A C 1
ATOM 655 O O . ALA A 1 89 ? -5.560 -5.063 -14.444 1.00 93.12 89 ALA A O 1
ATOM 656 N N . VAL A 1 90 ? -4.104 -3.614 -15.386 1.00 93.31 90 VAL A N 1
ATOM 657 C CA . VAL A 1 90 ? -2.902 -4.224 -14.804 1.00 93.31 90 VAL A CA 1
ATOM 658 C C . VAL A 1 90 ? -2.875 -4.018 -13.291 1.00 93.31 90 VAL A C 1
ATOM 660 O O . VAL A 1 90 ? -2.673 -4.990 -12.566 1.00 93.31 90 VAL A O 1
ATOM 663 N N . ASP A 1 91 ? -3.156 -2.817 -12.790 1.00 90.69 91 ASP A N 1
ATOM 664 C CA . ASP A 1 91 ? -3.151 -2.544 -11.347 1.00 90.69 91 ASP A CA 1
ATOM 665 C C . ASP A 1 91 ? -4.241 -3.332 -10.609 1.00 90.69 91 ASP A C 1
ATOM 667 O O . ASP A 1 91 ? -3.981 -3.934 -9.562 1.00 90.69 91 ASP A O 1
ATOM 671 N N . VAL A 1 92 ? -5.437 -3.447 -11.195 1.00 93.25 92 VAL A N 1
ATOM 672 C CA . VAL A 1 92 ? -6.496 -4.322 -10.669 1.00 93.25 92 VAL A CA 1
ATOM 673 C C . VAL A 1 92 ? -6.039 -5.782 -10.655 1.00 93.25 92 VAL A C 1
ATOM 675 O O . VAL A 1 92 ? -6.329 -6.510 -9.700 1.00 93.25 92 VAL A O 1
ATOM 678 N N . ARG A 1 93 ? -5.324 -6.242 -11.691 1.00 95.19 93 ARG A N 1
ATOM 679 C CA . ARG A 1 93 ? -4.798 -7.614 -11.741 1.00 95.19 93 ARG A CA 1
ATOM 680 C C . ARG A 1 93 ? -3.759 -7.850 -10.651 1.00 95.19 93 ARG A C 1
ATOM 682 O O . ARG A 1 93 ? -3.870 -8.849 -9.945 1.00 95.19 93 ARG A O 1
ATOM 689 N N . VAL A 1 94 ? -2.803 -6.937 -10.496 1.00 93.88 94 VAL A N 1
ATOM 690 C CA . VAL A 1 94 ? -1.774 -6.993 -9.449 1.00 93.88 94 VAL A CA 1
ATOM 691 C C . VAL A 1 94 ? -2.429 -7.024 -8.072 1.00 93.88 94 VAL A C 1
ATOM 693 O O . VAL A 1 94 ? -2.123 -7.909 -7.274 1.00 93.88 94 VAL A O 1
ATOM 696 N N . HIS A 1 95 ? -3.396 -6.140 -7.813 1.00 93.06 95 HIS A N 1
ATOM 697 C CA . HIS A 1 95 ? -4.136 -6.135 -6.555 1.00 93.06 95 HIS A CA 1
ATOM 698 C C . HIS A 1 95 ? -4.835 -7.475 -6.291 1.00 93.06 95 HIS A C 1
ATOM 700 O O . HIS A 1 95 ? -4.689 -8.027 -5.204 1.00 93.06 95 HIS A O 1
ATOM 706 N N . LYS A 1 96 ? -5.546 -8.041 -7.279 1.00 93.94 96 LYS A N 1
ATOM 707 C CA . LYS A 1 96 ? -6.221 -9.345 -7.136 1.00 93.94 96 LYS A CA 1
ATOM 708 C C . LYS A 1 96 ? -5.244 -10.469 -6.804 1.00 93.94 96 LYS A C 1
ATOM 710 O O . LYS A 1 96 ? -5.538 -11.279 -5.927 1.00 93.94 96 LYS A O 1
ATOM 715 N N . THR A 1 97 ? -4.100 -10.515 -7.482 1.00 96.25 97 THR A N 1
ATOM 716 C CA . THR A 1 97 ? -3.066 -11.526 -7.231 1.00 96.25 97 THR A CA 1
ATOM 717 C C . THR A 1 97 ? -2.476 -11.371 -5.832 1.00 96.25 97 THR A C 1
ATOM 719 O O . THR A 1 97 ? -2.423 -12.342 -5.081 1.00 96.25 97 THR A O 1
ATOM 722 N N . ASN A 1 98 ? -2.110 -10.149 -5.443 1.00 94.81 98 ASN A N 1
ATOM 723 C CA . ASN A 1 98 ? -1.548 -9.868 -4.121 1.00 94.81 98 ASN A CA 1
ATOM 724 C C . ASN A 1 98 ? -2.555 -10.168 -3.007 1.00 94.81 98 ASN A C 1
ATOM 726 O O . ASN A 1 98 ? -2.206 -10.770 -1.996 1.00 94.81 98 ASN A O 1
ATOM 730 N N . PHE A 1 99 ? -3.819 -9.796 -3.204 1.00 91.19 99 PHE A N 1
ATOM 731 C CA . PHE A 1 99 ? -4.882 -10.078 -2.250 1.00 91.19 99 PHE A CA 1
ATOM 732 C C . PHE A 1 99 ? -5.149 -11.581 -2.123 1.00 91.19 99 PHE A C 1
ATOM 734 O O . PHE A 1 99 ? -5.344 -12.076 -1.015 1.00 91.19 99 PHE A O 1
ATOM 741 N N . ALA A 1 100 ? -5.108 -12.334 -3.226 1.00 92.00 100 ALA A N 1
ATOM 742 C CA . ALA A 1 100 ? -5.196 -13.790 -3.177 1.00 92.00 100 ALA A CA 1
ATOM 743 C C . ALA A 1 100 ? -4.020 -14.398 -2.396 1.00 92.00 100 ALA A C 1
ATOM 745 O O . ALA A 1 100 ? -4.244 -15.230 -1.520 1.00 92.00 100 ALA A O 1
ATOM 746 N N . ALA A 1 101 ? -2.789 -13.942 -2.645 1.00 93.56 101 ALA A N 1
ATOM 747 C CA . ALA A 1 101 ? -1.614 -14.381 -1.893 1.00 93.56 101 ALA A CA 1
ATOM 748 C C . ALA A 1 101 ? -1.747 -14.075 -0.390 1.00 93.56 101 ALA A C 1
ATOM 750 O O . ALA A 1 101 ? -1.520 -14.956 0.438 1.00 93.56 101 ALA A O 1
ATOM 751 N N . ALA A 1 102 ? -2.205 -12.871 -0.033 1.00 89.50 102 ALA A N 1
ATOM 752 C CA . ALA A 1 102 ? -2.467 -12.492 1.354 1.00 89.50 102 ALA A CA 1
ATOM 753 C C . ALA A 1 102 ? -3.545 -13.379 2.002 1.00 89.50 102 ALA A C 1
ATOM 755 O O . ALA A 1 102 ? -3.373 -13.833 3.130 1.00 89.50 102 ALA A O 1
ATOM 756 N N . ARG A 1 103 ? -4.628 -13.693 1.279 1.00 89.00 103 ARG A N 1
ATOM 757 C CA . ARG A 1 103 ? -5.669 -14.621 1.752 1.00 89.00 103 ARG A CA 1
ATOM 758 C C . ARG A 1 103 ? -5.144 -16.036 1.977 1.00 89.00 103 ARG A C 1
ATOM 760 O O . ARG A 1 103 ? -5.585 -16.692 2.913 1.00 89.00 103 ARG A O 1
ATOM 767 N N . HIS A 1 104 ? -4.234 -16.511 1.130 1.00 90.44 104 HIS A N 1
ATOM 768 C CA . HIS A 1 104 ? -3.612 -17.823 1.308 1.00 90.44 104 HIS A CA 1
ATOM 769 C C . HIS A 1 104 ? -2.649 -17.851 2.500 1.00 90.44 104 HIS A C 1
ATOM 771 O O . HIS A 1 104 ? -2.609 -18.849 3.213 1.00 90.44 104 HIS A O 1
ATOM 777 N N . ALA A 1 105 ? -1.914 -16.764 2.743 1.00 93.62 105 ALA A N 1
ATOM 778 C CA . ALA A 1 105 ? -1.026 -16.641 3.899 1.00 93.62 105 ALA A CA 1
ATOM 779 C C . ALA A 1 105 ? -1.786 -16.483 5.230 1.00 93.62 105 ALA A C 1
ATOM 781 O O . ALA A 1 105 ? -1.274 -16.861 6.283 1.00 93.62 105 ALA A O 1
ATOM 782 N N . HIS A 1 106 ? -3.006 -15.940 5.190 1.00 87.50 106 HIS A N 1
ATOM 783 C CA . HIS A 1 106 ? -3.820 -15.646 6.369 1.00 87.50 106 HIS A CA 1
ATOM 784 C C . HIS A 1 106 ? -5.234 -16.233 6.229 1.00 87.50 106 HIS A C 1
ATOM 786 O O . HIS A 1 106 ? -6.177 -15.504 5.908 1.00 87.50 106 HIS A O 1
ATOM 792 N N . PRO A 1 107 ? -5.413 -17.548 6.453 1.00 85.38 107 PRO A N 1
ATOM 793 C CA . PRO A 1 107 ? -6.737 -18.152 6.456 1.00 85.38 107 PRO A CA 1
ATOM 794 C C . PRO A 1 107 ? -7.558 -17.619 7.639 1.00 85.38 107 PRO A C 1
ATOM 796 O O . PRO A 1 107 ? -7.171 -17.752 8.797 1.00 85.38 107 PRO A O 1
ATOM 799 N N . CYS A 1 108 ? -8.715 -17.030 7.355 1.00 76.12 108 CYS A N 1
ATOM 800 C CA . CYS A 1 108 ? -9.681 -16.573 8.353 1.00 76.12 108 CYS A CA 1
ATOM 801 C C . CYS A 1 108 ? -11.113 -16.815 7.850 1.00 76.12 108 CYS A C 1
ATOM 803 O O . CYS A 1 108 ? -11.332 -16.977 6.649 1.00 76.12 108 CYS A O 1
ATOM 805 N N . SER A 1 109 ? -12.085 -16.903 8.765 1.00 77.88 109 SER A N 1
ATOM 806 C CA . SER A 1 109 ? -13.466 -17.310 8.452 1.00 77.88 109 SER A CA 1
ATOM 807 C C . SER A 1 109 ? -14.292 -16.242 7.719 1.00 77.88 109 SER A C 1
ATOM 809 O O . SER A 1 109 ? -15.363 -16.561 7.223 1.00 77.88 109 SER A O 1
ATOM 811 N N . TRP A 1 110 ? -13.788 -15.002 7.600 1.00 71.88 110 TRP A N 1
ATOM 812 C CA . TRP A 1 110 ? -14.422 -13.851 6.921 1.00 71.88 110 TRP A CA 1
ATOM 813 C C . TRP A 1 110 ? -15.935 -13.702 7.183 1.00 71.88 110 TRP A C 1
ATOM 815 O O . TRP A 1 110 ? -16.676 -13.270 6.306 1.00 71.88 110 TRP A O 1
ATOM 825 N N . GLU A 1 111 ? -16.403 -14.057 8.382 1.00 84.38 111 GLU A N 1
ATOM 826 C CA . GLU A 1 111 ? -17.829 -13.969 8.737 1.00 84.38 111 GLU A CA 1
ATOM 827 C C . GLU A 1 111 ? -18.280 -12.521 8.957 1.00 84.38 111 GLU A C 1
ATOM 829 O O . GLU A 1 111 ? -19.454 -12.200 8.796 1.00 84.38 111 GLU A O 1
ATOM 834 N N . ALA A 1 112 ? -17.338 -11.635 9.287 1.00 84.38 112 ALA A N 1
ATOM 835 C CA . ALA A 1 112 ? -17.594 -10.213 9.441 1.00 84.38 112 ALA A CA 1
ATOM 836 C C . ALA A 1 112 ? -17.645 -9.514 8.078 1.00 84.38 112 ALA A C 1
ATOM 838 O O . ALA A 1 112 ? -16.732 -9.627 7.252 1.00 84.38 112 ALA A O 1
ATOM 839 N N . THR A 1 113 ? -18.695 -8.733 7.865 1.00 87.44 113 THR A N 1
ATOM 840 C CA . THR A 1 113 ? -18.842 -7.881 6.689 1.00 87.44 113 THR A CA 1
ATOM 841 C C . THR A 1 113 ? -18.072 -6.572 6.862 1.00 87.44 113 THR A C 1
ATOM 843 O O . THR A 1 113 ? -17.743 -6.143 7.970 1.00 87.44 113 THR A O 1
ATOM 846 N N . LEU A 1 114 ? -17.832 -5.866 5.751 1.00 84.06 114 LEU A N 1
ATOM 847 C CA . LEU A 1 114 ? -17.292 -4.505 5.801 1.00 84.06 114 LEU A CA 1
ATOM 848 C C . LEU A 1 114 ? -18.172 -3.585 6.662 1.00 84.06 114 LEU A C 1
ATOM 850 O O . LEU A 1 114 ? -17.661 -2.706 7.348 1.00 84.06 114 LEU A O 1
ATOM 854 N N . THR A 1 115 ? -19.490 -3.788 6.658 1.00 86.75 115 THR A N 1
ATOM 855 C CA . THR A 1 115 ? -20.405 -3.001 7.485 1.00 86.75 115 THR A CA 1
ATOM 856 C C . THR A 1 115 ? -20.165 -3.246 8.973 1.00 86.75 115 THR A C 1
ATOM 858 O O . THR A 1 115 ? -20.116 -2.274 9.716 1.00 86.75 115 THR A O 1
ATOM 861 N N . ASP A 1 116 ? -19.905 -4.482 9.401 1.00 89.12 116 ASP A N 1
ATOM 862 C CA . ASP A 1 116 ? -19.606 -4.796 10.809 1.00 89.12 116 ASP A CA 1
ATOM 863 C C . ASP A 1 116 ? -18.313 -4.111 11.282 1.00 89.12 116 ASP A C 1
ATOM 865 O O . ASP A 1 116 ? -18.249 -3.526 12.369 1.00 89.12 116 ASP A O 1
ATOM 869 N N . VAL A 1 117 ? -17.298 -4.091 10.412 1.00 87.19 117 VAL A N 1
ATOM 870 C CA . VAL A 1 117 ? -16.034 -3.376 10.649 1.00 87.19 117 VAL A CA 1
ATOM 871 C C . VAL A 1 117 ? -16.268 -1.867 10.751 1.00 87.19 117 VAL A C 1
ATOM 873 O O . VAL A 1 117 ? -15.725 -1.218 11.642 1.00 87.19 117 VAL A O 1
ATOM 876 N N . LEU A 1 118 ? -17.093 -1.295 9.871 1.00 86.56 118 LEU A N 1
ATOM 877 C CA . LEU A 1 118 ? -17.371 0.144 9.853 1.00 86.56 118 LEU A CA 1
ATOM 878 C C . LEU A 1 118 ? -18.303 0.596 10.986 1.00 86.56 118 LEU A C 1
ATOM 880 O O . LEU A 1 118 ? -18.215 1.741 11.422 1.00 86.56 118 LEU A O 1
ATOM 884 N N . MET A 1 119 ? -19.170 -0.280 11.490 1.00 86.12 119 MET A N 1
ATOM 885 C CA . MET A 1 119 ? -19.984 0.003 12.677 1.00 86.12 119 MET A CA 1
ATOM 886 C C . MET A 1 119 ? -19.162 -0.067 13.969 1.00 86.12 119 MET A C 1
ATOM 888 O O . MET A 1 119 ? -19.540 0.527 14.978 1.00 86.12 119 MET A O 1
ATOM 892 N N . THR A 1 120 ? -18.004 -0.729 13.935 1.00 90.75 120 THR A N 1
ATOM 893 C CA . THR A 1 120 ? -17.054 -0.738 15.049 1.00 90.75 120 THR A CA 1
ATOM 894 C C . THR A 1 120 ? -16.186 0.519 14.997 1.00 90.75 120 THR A C 1
ATOM 896 O O . THR A 1 120 ? -15.310 0.659 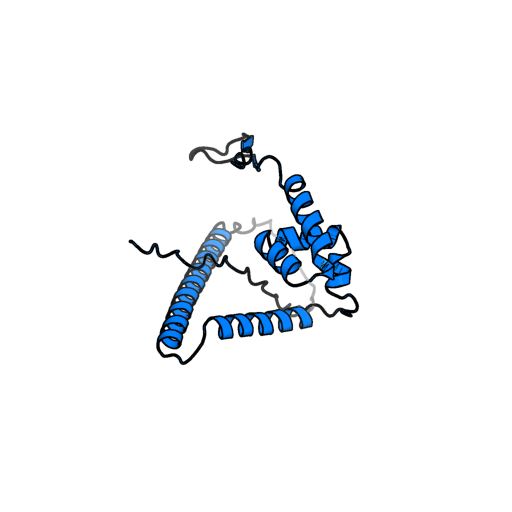14.141 1.00 90.75 120 THR A O 1
ATOM 899 N N . ARG A 1 121 ? -16.416 1.451 15.929 1.00 86.38 121 ARG A N 1
ATOM 900 C CA . ARG A 1 121 ? -15.795 2.787 15.944 1.00 86.38 121 ARG A CA 1
ATOM 901 C C . ARG A 1 121 ? -14.273 2.749 15.784 1.00 86.38 121 ARG A C 1
ATOM 903 O O . ARG A 1 121 ? -13.722 3.526 15.006 1.00 86.38 121 ARG A O 1
ATOM 910 N N . GLU A 1 122 ? -13.594 1.878 16.519 1.00 88.88 122 GLU A N 1
ATOM 911 C CA . GLU A 1 122 ? -12.133 1.784 16.552 1.00 88.88 122 GLU A CA 1
ATOM 912 C C . GLU A 1 122 ? -11.583 1.319 15.202 1.00 88.88 122 GLU A C 1
ATOM 914 O O . GLU A 1 122 ? -10.657 1.927 14.660 1.00 88.88 122 GLU A O 1
ATOM 919 N N . LEU A 1 123 ? -12.190 0.280 14.630 1.00 90.44 123 LEU A N 1
ATOM 920 C CA . LEU A 1 123 ? -11.804 -0.260 13.329 1.00 90.44 123 LEU A CA 1
ATOM 921 C C . LEU A 1 123 ? -12.087 0.740 12.212 1.00 90.44 123 LEU A C 1
ATOM 923 O O . LEU A 1 123 ? -11.284 0.899 11.294 1.00 90.44 123 LEU A O 1
ATOM 927 N N . MET A 1 124 ? -13.190 1.469 12.317 1.00 88.44 124 MET A N 1
ATOM 928 C CA . MET A 1 124 ? -13.576 2.487 11.356 1.00 88.44 124 MET A CA 1
ATOM 929 C C . MET A 1 124 ? -12.636 3.706 11.402 1.00 88.44 124 MET A C 1
ATOM 931 O O . MET A 1 124 ? -12.191 4.173 10.353 1.00 88.44 124 MET A O 1
ATOM 935 N N . LEU A 1 125 ? -12.210 4.148 12.593 1.00 88.44 125 LEU A N 1
ATOM 936 C CA . LEU A 1 125 ? -11.173 5.179 12.751 1.00 88.44 125 LEU A CA 1
ATOM 937 C C . LEU A 1 125 ? -9.832 4.750 12.144 1.00 88.44 125 LEU A C 1
ATOM 939 O O . LEU A 1 125 ? -9.196 5.549 11.454 1.00 88.44 125 LEU A O 1
ATOM 943 N N . GLN A 1 126 ? -9.404 3.504 12.370 1.00 87.00 126 GLN A N 1
ATOM 944 C CA . GLN A 1 126 ? -8.177 2.979 11.758 1.00 87.00 126 GLN A CA 1
ATOM 945 C C . GLN A 1 126 ? -8.313 2.861 10.242 1.00 87.00 126 GLN A C 1
ATOM 947 O O . GLN A 1 126 ? -7.415 3.270 9.513 1.00 87.00 126 GLN A O 1
ATOM 952 N N . THR A 1 127 ? -9.463 2.399 9.755 1.00 87.44 127 THR A N 1
ATOM 953 C CA . THR A 1 127 ? -9.751 2.313 8.319 1.00 87.44 127 THR A CA 1
ATOM 954 C C . THR A 1 127 ? -9.670 3.693 7.671 1.00 87.44 127 THR A C 1
ATOM 956 O O . THR A 1 127 ? -8.973 3.862 6.673 1.00 87.44 127 THR A O 1
ATOM 959 N N . ALA A 1 128 ? -10.297 4.711 8.268 1.00 88.88 128 ALA A N 1
ATOM 960 C CA . ALA A 1 128 ? -10.241 6.083 7.774 1.00 88.88 128 ALA A CA 1
ATOM 961 C C . ALA A 1 128 ? -8.829 6.692 7.876 1.00 88.88 128 ALA A C 1
ATOM 963 O O . ALA A 1 128 ? -8.430 7.469 7.008 1.00 88.88 128 ALA A O 1
ATOM 964 N N . ARG A 1 129 ? -8.047 6.325 8.900 1.00 86.56 129 ARG A N 1
ATOM 965 C CA . ARG A 1 129 ? -6.645 6.743 9.046 1.00 86.56 129 ARG A CA 1
ATOM 966 C C . ARG A 1 129 ? -5.753 6.142 7.960 1.00 86.56 129 ARG A C 1
ATOM 968 O O . ARG A 1 129 ? -4.937 6.861 7.393 1.00 86.56 129 ARG A O 1
ATOM 975 N N . CYS A 1 130 ? -5.901 4.848 7.690 1.00 84.00 130 CYS A N 1
ATOM 976 C CA . CYS A 1 130 ? -5.082 4.110 6.731 1.00 84.00 130 CYS A CA 1
ATOM 977 C C . CYS A 1 130 ? -5.466 4.416 5.280 1.00 84.00 130 CYS A C 1
ATOM 979 O O . CYS A 1 130 ? -4.587 4.648 4.457 1.00 84.00 130 CYS A O 1
ATOM 981 N N . ALA A 1 131 ? -6.763 4.449 4.967 1.00 88.12 131 ALA A N 1
ATOM 982 C CA . ALA A 1 131 ? -7.253 4.786 3.629 1.00 88.12 131 ALA A CA 1
ATOM 983 C C . ALA A 1 131 ? -7.146 6.293 3.331 1.00 88.12 131 ALA A C 1
ATOM 985 O O . ALA A 1 131 ? -7.105 6.715 2.176 1.00 88.12 131 ALA A O 1
ATOM 986 N N . GLY A 1 132 ? -7.101 7.109 4.383 1.00 87.19 132 GLY A N 1
ATOM 987 C CA . GLY A 1 132 ? -7.070 8.555 4.298 1.00 87.19 132 GLY A CA 1
ATOM 988 C C . GLY A 1 132 ? -8.464 9.181 4.160 1.00 87.19 132 GLY A C 1
ATOM 989 O O . GLY A 1 132 ? -9.456 8.520 3.829 1.00 87.19 132 GLY A O 1
ATOM 990 N N . PRO A 1 133 ? -8.555 10.501 4.394 1.00 86.00 133 PRO A N 1
ATOM 991 C CA . PRO A 1 133 ? -9.832 11.197 4.480 1.00 86.00 133 PRO A CA 1
ATOM 992 C C . PRO A 1 133 ? -10.590 11.235 3.148 1.00 86.00 133 PRO A C 1
ATOM 994 O O . PRO A 1 133 ? -11.815 11.180 3.150 1.00 86.00 133 PRO A O 1
ATOM 997 N N . LEU A 1 134 ? -9.893 11.295 2.007 1.00 88.69 134 LEU A N 1
ATOM 998 C CA . LEU A 1 134 ? -10.542 11.288 0.692 1.00 88.69 134 LEU A CA 1
ATOM 999 C C . LEU A 1 134 ? -11.249 9.953 0.425 1.00 88.69 134 LEU A C 1
ATOM 1001 O O . LEU A 1 134 ? -12.430 9.944 0.091 1.00 88.69 134 LEU A O 1
ATOM 1005 N N . ALA A 1 135 ? -10.549 8.835 0.629 1.00 89.81 135 ALA A N 1
ATOM 1006 C CA . ALA A 1 135 ? -11.114 7.505 0.435 1.00 89.81 135 ALA A CA 1
ATOM 1007 C C . ALA A 1 135 ? -12.282 7.243 1.396 1.00 89.81 135 ALA A C 1
ATOM 1009 O O . ALA A 1 135 ? -13.323 6.738 0.975 1.00 89.81 135 ALA A O 1
ATOM 1010 N N . ALA A 1 136 ? -12.153 7.665 2.660 1.00 89.75 136 ALA A N 1
ATOM 1011 C CA . ALA A 1 136 ? -13.233 7.575 3.637 1.00 89.75 136 ALA A CA 1
ATOM 1012 C C . ALA A 1 136 ? -14.480 8.356 3.181 1.00 89.75 136 ALA A C 1
ATOM 1014 O O . ALA A 1 136 ? -15.582 7.817 3.210 1.00 89.75 136 ALA A O 1
ATOM 1015 N N . ARG A 1 137 ? -14.326 9.589 2.673 1.00 89.88 137 ARG A N 1
ATOM 1016 C CA . ARG A 1 137 ? -15.456 10.375 2.138 1.00 89.88 137 ARG A CA 1
ATOM 1017 C C . ARG A 1 137 ? -16.123 9.701 0.941 1.00 89.88 137 ARG A C 1
ATOM 1019 O O . ARG A 1 137 ? -17.350 9.641 0.896 1.00 89.88 137 ARG A O 1
ATOM 1026 N N . THR A 1 138 ? -15.343 9.173 -0.001 1.00 93.50 138 THR A N 1
ATOM 1027 C CA . THR A 1 138 ? -15.880 8.438 -1.159 1.00 93.50 138 THR A CA 1
ATOM 1028 C C . THR A 1 138 ? -16.654 7.192 -0.722 1.00 93.50 138 THR A C 1
ATOM 1030 O O . THR A 1 138 ? -17.719 6.897 -1.269 1.00 93.50 138 THR A O 1
ATOM 1033 N N . LEU A 1 139 ? -16.177 6.494 0.311 1.00 89.25 139 LEU A N 1
ATOM 1034 C CA . LEU A 1 139 ? -16.892 5.370 0.914 1.00 89.25 139 LEU A CA 1
ATOM 1035 C C . LEU A 1 139 ? -18.234 5.812 1.519 1.00 89.25 139 LEU A C 1
ATOM 1037 O O . LEU A 1 139 ? -19.261 5.204 1.233 1.00 89.25 139 LEU A O 1
ATOM 1041 N N . GLY A 1 140 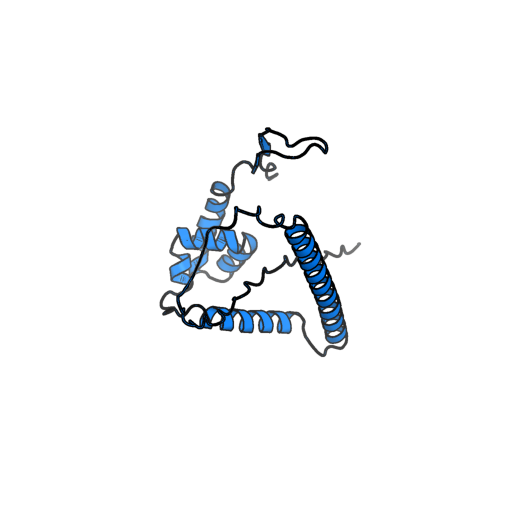? -18.253 6.900 2.294 1.00 90.38 140 GLY A N 1
ATOM 1042 C CA . GLY A 1 140 ? -19.494 7.442 2.860 1.00 90.38 140 GLY A CA 1
ATOM 1043 C C . GLY A 1 140 ? -20.503 7.878 1.789 1.00 90.38 140 GLY A C 1
ATOM 1044 O O . GLY A 1 140 ? -21.696 7.623 1.924 1.00 90.38 140 GLY A O 1
ATOM 1045 N N . ALA A 1 141 ? -20.030 8.469 0.688 1.00 91.75 141 ALA A N 1
ATOM 1046 C CA . ALA A 1 141 ? -20.885 8.893 -0.422 1.00 91.75 141 ALA A CA 1
ATOM 1047 C C . ALA A 1 141 ? -21.478 7.714 -1.217 1.00 91.75 141 ALA A C 1
ATOM 1049 O O . ALA A 1 141 ? -22.595 7.808 -1.723 1.00 91.75 141 ALA A O 1
ATOM 1050 N N . SER A 1 142 ? -20.742 6.605 -1.324 1.00 92.25 142 SER A N 1
ATOM 1051 C CA . SER A 1 142 ? -21.179 5.407 -2.055 1.00 92.25 142 SER A CA 1
ATOM 1052 C C . SER A 1 142 ? -21.972 4.416 -1.195 1.00 92.25 142 SER A C 1
ATOM 1054 O O . SER A 1 142 ? -22.715 3.602 -1.742 1.00 92.25 142 SER A O 1
ATOM 1056 N N . CYS A 1 143 ? -21.877 4.500 0.137 1.00 88.88 143 CYS A N 1
ATOM 1057 C CA . CYS A 1 143 ? -22.511 3.570 1.068 1.00 88.88 143 CYS A CA 1
ATOM 1058 C C . CYS A 1 143 ? -23.308 4.295 2.164 1.00 88.88 143 CYS A C 1
ATOM 1060 O O . CYS A 1 143 ? -22.763 4.728 3.182 1.00 88.88 143 CYS A O 1
ATOM 1062 N N . ARG A 1 144 ? -24.637 4.363 2.001 1.00 88.31 144 ARG A N 1
ATOM 1063 C CA . ARG A 1 144 ? -25.530 5.048 2.958 1.00 88.31 144 ARG A CA 1
ATOM 1064 C C . ARG A 1 144 ? -25.475 4.471 4.373 1.00 88.31 144 ARG A C 1
ATOM 1066 O O . ARG A 1 144 ? -25.541 5.240 5.324 1.00 88.31 144 ARG A O 1
ATOM 1073 N N . SER A 1 145 ? -25.334 3.150 4.524 1.00 87.88 145 SER A N 1
ATOM 1074 C CA . SER A 1 145 ? -25.231 2.521 5.850 1.00 87.88 145 SER A CA 1
ATOM 1075 C C . SER A 1 145 ? -23.946 2.915 6.582 1.00 87.88 145 SER A C 1
ATOM 1077 O O . SER A 1 145 ? -23.914 2.898 7.806 1.00 87.88 145 SER A O 1
ATOM 1079 N N . SER A 1 146 ? -22.903 3.315 5.850 1.00 86.50 146 SER A N 1
ATOM 1080 C CA . SER A 1 146 ? -21.606 3.711 6.404 1.00 86.50 146 SER A CA 1
ATOM 1081 C C . SER A 1 146 ? -21.404 5.224 6.481 1.00 86.50 146 SER A C 1
ATOM 1083 O O . SER A 1 146 ? -20.476 5.664 7.153 1.00 86.50 146 SER A O 1
ATOM 1085 N N . ALA A 1 147 ? -22.248 6.025 5.824 1.00 89.56 147 ALA A N 1
ATOM 1086 C CA . ALA A 1 147 ? -22.086 7.475 5.716 1.00 89.56 147 ALA A CA 1
ATOM 1087 C C . ALA A 1 147 ? -21.953 8.165 7.084 1.00 89.56 147 ALA A C 1
ATOM 1089 O O . ALA A 1 147 ? -20.993 8.902 7.308 1.00 89.56 147 ALA A O 1
ATOM 1090 N N . GLY A 1 148 ? -22.859 7.860 8.019 1.00 89.06 148 GLY A N 1
ATOM 1091 C CA . GLY A 1 148 ? -22.826 8.436 9.366 1.00 89.06 148 GLY A CA 1
ATOM 1092 C C . GLY A 1 148 ? -21.600 8.000 10.178 1.00 89.06 148 GLY A C 1
ATOM 1093 O O . GLY A 1 148 ? -20.983 8.818 10.855 1.00 89.06 148 GLY A O 1
ATOM 1094 N N . ALA A 1 149 ? -21.190 6.731 10.070 1.00 88.94 149 ALA A N 1
ATOM 1095 C CA . ALA A 1 149 ? -19.984 6.238 10.737 1.00 88.94 149 ALA A CA 1
ATOM 1096 C C . ALA A 1 149 ? -18.728 6.947 10.203 1.00 88.94 149 ALA A C 1
ATOM 1098 O O . ALA A 1 149 ? -17.927 7.464 10.980 1.00 88.94 149 ALA A O 1
ATOM 1099 N N . VAL A 1 150 ? -18.597 7.057 8.878 1.00 90.12 150 VAL A N 1
ATOM 1100 C CA . VAL A 1 150 ? -17.493 7.762 8.210 1.00 90.12 150 VAL A CA 1
ATOM 1101 C C . VAL A 1 150 ? -17.399 9.220 8.659 1.00 90.12 150 VAL A C 1
ATOM 1103 O O . VAL A 1 150 ? -16.301 9.696 8.953 1.00 90.12 150 VAL A O 1
ATOM 1106 N N . GLU A 1 151 ? -18.525 9.930 8.729 1.00 89.25 151 GLU A N 1
ATOM 1107 C CA . GLU A 1 151 ? -18.558 11.326 9.171 1.00 89.25 151 GLU A CA 1
ATOM 1108 C C . GLU A 1 151 ? -18.015 11.473 10.602 1.00 89.25 151 GLU A C 1
ATOM 1110 O O . GLU A 1 151 ? -17.143 12.310 10.862 1.00 89.25 151 GLU A O 1
ATOM 1115 N N . LEU A 1 152 ? -18.431 10.578 11.504 1.00 87.38 152 LEU A N 1
ATOM 1116 C CA . LEU A 1 152 ? -17.934 10.535 12.878 1.00 87.38 152 LEU A CA 1
ATOM 1117 C C . LEU A 1 152 ? -16.430 10.223 12.960 1.00 87.38 152 LEU A C 1
ATOM 1119 O O . LEU A 1 152 ? -15.734 10.822 13.787 1.00 87.38 152 LEU A O 1
ATOM 1123 N N . ALA A 1 153 ? -15.883 9.340 12.114 1.00 88.69 153 ALA A N 1
ATOM 1124 C CA . ALA A 1 153 ? -14.430 9.130 12.100 1.00 88.69 153 ALA A CA 1
ATOM 1125 C C . ALA A 1 153 ? -13.663 10.311 11.553 1.00 88.69 153 ALA A C 1
ATOM 1127 O O . ALA A 1 153 ? -12.602 10.620 12.085 1.00 88.69 153 ALA A O 1
ATOM 1128 N N . LEU A 1 154 ? -14.146 10.948 10.490 1.00 87.44 154 LEU A N 1
ATOM 1129 C CA . LEU A 1 154 ? -13.460 12.097 9.906 1.00 87.44 154 LEU A CA 1
ATOM 1130 C C . LEU A 1 154 ? -13.365 13.240 10.920 1.00 87.44 154 LEU A C 1
ATOM 1132 O O . LEU A 1 154 ? -12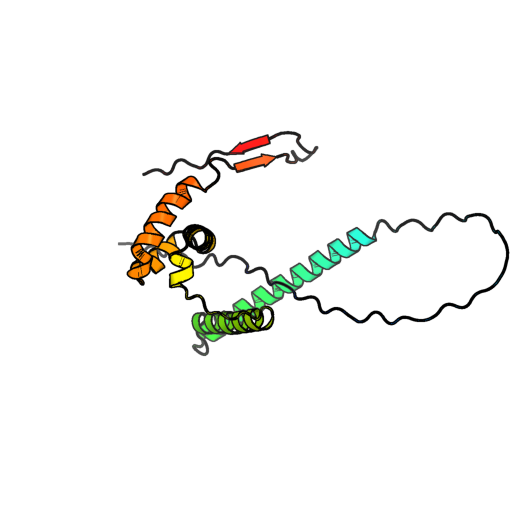.298 13.845 11.055 1.00 87.44 154 LEU A O 1
ATOM 1136 N N . ALA A 1 155 ? -14.430 13.465 11.695 1.00 86.12 155 ALA A N 1
ATOM 1137 C CA . ALA A 1 155 ? -14.407 14.378 12.833 1.00 86.12 155 ALA A CA 1
ATOM 1138 C C . ALA A 1 155 ? -13.417 13.919 13.924 1.00 86.12 155 ALA A C 1
ATOM 1140 O O . ALA A 1 155 ? -12.664 14.726 14.470 1.00 86.12 155 ALA A O 1
ATOM 1141 N N . GLY A 1 156 ? -13.364 12.614 14.212 1.00 81.94 156 GLY A N 1
ATOM 1142 C CA . GLY A 1 156 ? -12.451 12.027 15.198 1.00 81.94 156 GLY A CA 1
ATOM 1143 C C . GLY A 1 156 ? -10.970 12.038 14.798 1.00 81.94 156 GLY A C 1
ATOM 1144 O O . GLY A 1 156 ? -10.108 12.216 15.656 1.00 81.94 156 GLY A O 1
ATOM 1145 N N . LEU A 1 157 ? -10.647 11.904 13.510 1.00 78.19 157 LEU A N 1
ATOM 1146 C CA . LEU A 1 157 ? -9.273 11.865 12.994 1.00 78.19 157 LEU A CA 1
ATOM 1147 C C . LEU A 1 157 ? -8.513 13.164 13.263 1.00 78.19 157 LEU A C 1
ATOM 1149 O O . LEU A 1 157 ? -7.317 13.122 13.553 1.00 78.19 157 LEU A O 1
ATOM 1153 N N . GLY A 1 158 ? -9.208 14.305 13.230 1.00 68.69 158 GLY A N 1
ATOM 1154 C CA . GLY A 1 158 ? -8.633 15.599 13.607 1.00 68.69 158 GLY A CA 1
ATOM 1155 C C . GLY A 1 158 ? -8.125 15.635 15.053 1.00 68.69 158 GLY A C 1
ATOM 1156 O O . GLY A 1 158 ? -7.166 16.344 15.342 1.00 68.69 158 GLY A O 1
ATOM 1157 N N . ASN A 1 159 ? -8.709 14.817 15.933 1.00 67.12 159 ASN A N 1
ATOM 1158 C CA . ASN A 1 159 ? -8.319 14.705 17.339 1.00 67.12 159 ASN A CA 1
ATOM 1159 C C . ASN A 1 159 ? -7.262 13.615 17.594 1.00 67.12 159 ASN A C 1
ATOM 1161 O O . ASN A 1 159 ? -6.670 13.593 18.670 1.00 67.12 159 ASN A O 1
ATOM 1165 N N . LEU A 1 160 ? -7.030 12.714 16.631 1.00 63.84 160 LEU A N 1
ATOM 1166 C CA . LEU A 1 160 ? -6.077 11.598 16.739 1.00 63.84 160 LEU A CA 1
ATOM 1167 C C . LEU A 1 160 ? -4.734 11.871 16.055 1.00 63.84 160 LEU A C 1
ATOM 1169 O O . LEU A 1 160 ? -3.759 11.162 16.313 1.00 63.84 160 LEU A O 1
ATOM 1173 N N . ALA A 1 161 ? -4.664 12.872 15.175 1.00 61.06 161 ALA A N 1
ATOM 1174 C CA . ALA A 1 161 ? -3.388 13.336 14.654 1.00 61.06 161 ALA A CA 1
ATOM 1175 C C . ALA A 1 161 ? -2.548 13.911 15.812 1.00 61.06 161 ALA A C 1
ATOM 1177 O O . ALA A 1 161 ? -3.077 14.679 16.624 1.00 61.06 161 ALA A O 1
ATOM 1178 N N . PRO A 1 162 ? -1.247 13.579 15.906 1.00 61.22 162 PRO A N 1
ATOM 1179 C CA . PRO A 1 162 ? -0.383 14.226 16.875 1.00 61.22 162 PRO A CA 1
ATOM 1180 C C . PRO A 1 162 ? -0.451 15.740 16.662 1.00 61.22 162 PRO A C 1
ATOM 1182 O O . PRO A 1 162 ? -0.147 16.247 15.584 1.00 61.22 162 PRO A O 1
ATOM 1185 N N . ARG A 1 163 ? -0.830 16.474 17.713 1.00 64.69 163 ARG A N 1
ATOM 1186 C CA . ARG A 1 163 ? -0.852 17.947 17.737 1.00 64.69 163 ARG A CA 1
ATOM 1187 C C . ARG A 1 163 ? 0.532 18.586 17.583 1.00 64.69 163 ARG A C 1
ATOM 1189 O O . ARG A 1 163 ? 0.630 19.804 17.662 1.00 64.69 163 ARG A O 1
ATOM 1196 N N . ALA A 1 164 ? 1.587 17.790 17.449 1.00 77.06 164 ALA A N 1
ATOM 1197 C CA . ALA A 1 164 ? 2.928 18.204 17.071 1.00 77.06 164 ALA A CA 1
ATOM 1198 C C . ALA A 1 164 ? 3.750 16.974 16.668 1.00 77.06 164 ALA A C 1
ATOM 1200 O O . ALA A 1 164 ? 3.583 15.898 17.248 1.00 77.06 164 ALA A O 1
ATOM 1201 N N . LEU A 1 165 ? 4.653 17.149 15.710 1.00 80.88 165 LEU A N 1
ATOM 1202 C CA . LEU A 1 165 ? 5.729 16.202 15.441 1.00 80.88 165 LEU A CA 1
ATOM 1203 C C . LEU A 1 165 ? 6.890 16.512 16.388 1.00 80.88 165 LEU A C 1
ATOM 1205 O O . LEU A 1 165 ? 7.249 17.674 16.569 1.00 80.88 165 LEU A O 1
ATOM 1209 N N . TYR A 1 166 ? 7.463 15.477 16.992 1.00 85.25 166 TYR A N 1
ATOM 1210 C CA . TYR A 1 166 ? 8.655 15.596 17.825 1.00 85.25 166 TYR A CA 1
ATOM 1211 C C . TYR A 1 166 ? 9.815 14.924 17.106 1.00 85.25 166 TYR A C 1
ATOM 1213 O O . TYR A 1 166 ? 9.734 13.745 16.761 1.00 85.25 166 TYR A O 1
ATOM 1221 N N . VAL A 1 167 ? 10.882 15.679 16.881 1.00 85.81 167 VAL A N 1
ATOM 1222 C CA . VAL A 1 167 ? 12.136 15.185 16.324 1.00 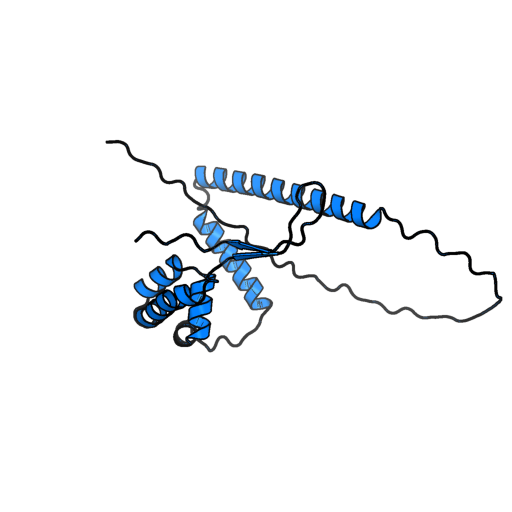85.81 167 VAL A CA 1
ATOM 1223 C C . VAL A 1 167 ? 13.130 15.123 17.471 1.00 85.81 167 VAL A C 1
ATOM 1225 O O . VAL A 1 167 ? 13.518 16.154 18.012 1.00 85.81 167 VAL A O 1
ATOM 1228 N N . CYS A 1 168 ? 13.499 13.913 17.881 1.00 91.31 168 CYS A N 1
ATOM 1229 C CA . CYS A 1 168 ? 14.488 13.696 18.931 1.00 91.31 168 CYS A CA 1
ATOM 1230 C C . CYS A 1 168 ? 15.851 13.427 18.289 1.00 91.31 168 CYS A C 1
ATOM 1232 O O . CYS A 1 168 ? 16.035 12.419 17.607 1.00 91.31 168 CYS A O 1
ATOM 1234 N N . GLY A 1 169 ? 16.801 14.319 18.535 1.00 89.06 169 GLY A N 1
ATOM 1235 C CA . GLY A 1 169 ? 18.158 14.252 18.017 1.00 89.06 169 GLY A CA 1
ATOM 1236 C C . GLY A 1 169 ? 18.330 14.918 16.654 1.00 89.06 169 GLY A C 1
ATOM 1237 O O . GLY A 1 169 ? 17.615 15.846 16.292 1.00 89.06 169 GLY A O 1
ATOM 1238 N N . GLY A 1 170 ? 19.336 14.464 15.911 1.00 86.38 170 GLY A N 1
ATOM 1239 C CA . GLY A 1 170 ? 19.750 15.038 14.631 1.00 86.38 170 GLY A CA 1
ATOM 1240 C C . GLY A 1 170 ? 21.268 15.022 14.495 1.00 86.38 170 GLY A C 1
ATOM 1241 O O . GLY A 1 170 ? 21.974 14.601 15.413 1.00 86.38 170 GLY A O 1
ATOM 1242 N N . ARG A 1 171 ? 21.794 15.474 13.356 1.00 87.00 171 ARG A N 1
ATOM 1243 C CA . ARG A 1 171 ? 23.237 15.650 13.162 1.00 87.00 171 ARG A CA 1
ATOM 1244 C C . ARG A 1 171 ? 23.478 16.983 12.474 1.00 87.00 171 ARG A C 1
ATOM 1246 O O . ARG A 1 171 ? 22.971 17.196 11.380 1.00 87.00 171 ARG A O 1
ATOM 1253 N N . ASP A 1 172 ? 24.275 17.850 13.087 1.00 87.81 172 ASP A N 1
ATOM 1254 C CA . ASP A 1 172 ? 24.656 19.159 12.524 1.00 87.81 172 ASP A CA 1
ATOM 1255 C C . ASP A 1 172 ? 25.823 19.061 11.518 1.00 87.81 172 ASP A C 1
ATOM 1257 O O . ASP A 1 172 ? 26.473 20.048 11.187 1.00 87.81 172 ASP A O 1
ATOM 1261 N N . GLY A 1 173 ? 26.123 17.847 11.048 1.00 88.19 173 GLY A N 1
ATOM 1262 C CA . GLY A 1 173 ? 27.282 17.535 10.213 1.00 88.19 173 GLY A CA 1
ATOM 1263 C C . GLY A 1 173 ? 28.564 17.239 10.998 1.00 88.19 173 GLY A C 1
ATOM 1264 O O . GLY A 1 173 ? 29.439 16.568 10.455 1.00 88.19 173 GLY A O 1
ATOM 1265 N N . GLN A 1 174 ? 28.670 17.642 12.269 1.00 88.00 174 GLN A N 1
ATOM 1266 C CA . GLN A 1 174 ? 29.855 17.395 13.104 1.00 88.00 1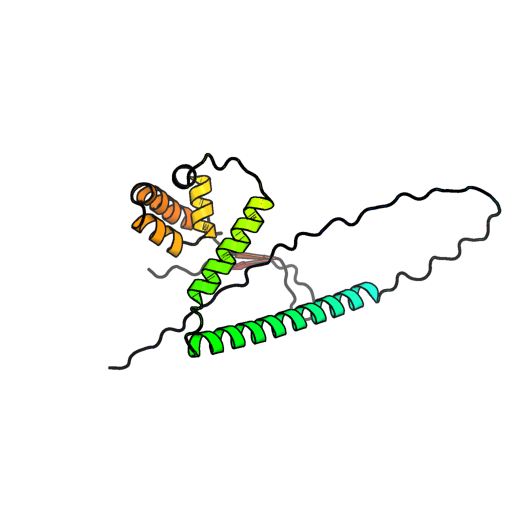74 GLN A CA 1
ATOM 1267 C C . GLN A 1 174 ? 29.561 16.433 14.259 1.00 88.00 174 GLN A C 1
ATOM 1269 O O . GLN A 1 174 ? 30.346 15.521 14.528 1.00 88.00 174 GLN A O 1
ATOM 1274 N N . ARG A 1 175 ? 28.404 16.562 14.912 1.00 87.75 175 ARG A N 1
ATOM 1275 C CA . ARG A 1 175 ? 28.024 15.746 16.073 1.00 87.75 175 ARG A CA 1
ATOM 1276 C C . ARG A 1 175 ? 26.545 15.381 16.064 1.00 87.75 175 ARG A C 1
ATOM 1278 O O . ARG A 1 175 ? 25.723 16.045 15.437 1.00 87.75 175 ARG A O 1
ATOM 1285 N N . CYS A 1 176 ? 26.211 14.305 16.771 1.00 89.06 176 CYS A N 1
ATOM 1286 C CA . CYS A 1 176 ? 24.819 13.979 17.063 1.00 89.06 176 CYS A CA 1
ATOM 1287 C C . CYS A 1 176 ? 24.274 14.995 18.075 1.00 89.06 176 CYS A C 1
ATOM 1289 O O . CYS A 1 176 ? 24.915 15.276 19.089 1.00 89.06 176 CYS A O 1
ATOM 1291 N N . LEU A 1 177 ? 23.107 15.558 17.783 1.00 88.00 177 LEU A N 1
ATOM 1292 C CA . LEU A 1 177 ? 22.437 16.533 18.629 1.00 88.00 177 LEU A CA 1
ATOM 1293 C C . LEU A 1 177 ? 21.665 15.815 19.740 1.00 88.00 177 LEU A C 1
ATOM 1295 O O . LEU A 1 177 ? 21.027 14.794 19.500 1.00 88.00 177 LEU A O 1
ATOM 1299 N N . ASN A 1 178 ? 21.705 16.375 20.950 1.00 88.31 178 ASN A N 1
ATOM 1300 C CA . ASN A 1 178 ? 20.839 15.990 22.068 1.00 88.31 178 ASN A CA 1
ATOM 1301 C C . ASN A 1 178 ? 19.740 17.049 22.260 1.00 88.31 178 ASN A C 1
ATOM 1303 O O . ASN A 1 178 ? 19.583 17.624 23.335 1.00 88.31 178 ASN A O 1
ATOM 1307 N N . SER A 1 179 ? 19.058 17.391 21.169 1.00 88.81 179 SER A N 1
ATOM 1308 C CA . SER A 1 179 ? 17.936 18.326 21.151 1.00 88.81 179 SER A CA 1
ATOM 1309 C C . SER A 1 179 ? 16.641 17.582 20.852 1.00 88.81 179 SER A C 1
ATOM 1311 O O . SER A 1 179 ? 16.642 16.512 20.245 1.00 88.81 179 SER A O 1
ATOM 1313 N N . VAL A 1 180 ? 15.521 18.155 21.282 1.00 90.69 180 VAL A N 1
ATOM 1314 C CA . VAL A 1 180 ? 14.191 17.727 20.851 1.00 90.69 180 VAL A CA 1
ATOM 1315 C C . VAL A 1 180 ? 13.515 18.932 20.222 1.00 90.69 180 VAL A C 1
ATOM 1317 O O . VAL A 1 180 ? 13.292 19.938 20.895 1.00 90.69 180 VAL A O 1
ATOM 1320 N N . GLU A 1 181 ? 13.197 18.837 18.937 1.00 87.50 181 GLU A N 1
ATOM 1321 C CA . GLU A 1 181 ? 12.447 19.864 18.222 1.00 87.50 181 GLU A CA 1
ATOM 1322 C C . GLU A 1 181 ? 10.978 19.471 18.144 1.00 87.50 181 GLU A C 1
ATOM 1324 O O . GLU A 1 181 ? 10.626 18.351 17.771 1.00 87.50 181 GLU A O 1
ATOM 1329 N N . ARG A 1 182 ? 10.103 20.407 18.511 1.00 88.25 182 ARG A N 1
ATOM 1330 C CA . ARG A 1 182 ? 8.655 20.229 18.444 1.00 88.25 182 ARG A CA 1
ATOM 1331 C C . ARG A 1 182 ? 8.101 21.076 17.307 1.00 88.25 182 ARG A C 1
ATOM 1333 O O . ARG A 1 182 ? 7.997 22.293 17.436 1.00 88.25 182 ARG A O 1
ATOM 1340 N N . LEU A 1 183 ? 7.693 20.419 16.231 1.00 82.69 183 LEU A N 1
ATOM 1341 C CA . LEU A 1 183 ? 7.067 21.033 15.065 1.00 82.69 183 LEU A CA 1
ATOM 1342 C C . LEU A 1 183 ? 5.542 21.038 15.258 1.00 82.69 183 LEU A C 1
ATOM 1344 O O . LEU A 1 183 ? 4.928 19.965 15.268 1.00 82.69 183 LEU A O 1
ATOM 1348 N N . PRO A 1 184 ? 4.899 22.205 15.444 1.00 73.94 184 PRO A N 1
ATOM 1349 C CA . PRO A 1 184 ? 3.444 22.270 15.466 1.00 73.94 184 PRO A CA 1
ATOM 1350 C C . PRO A 1 184 ? 2.878 21.915 14.076 1.00 73.94 184 PRO A C 1
ATOM 1352 O O . PRO A 1 184 ? 3.525 22.191 13.065 1.00 73.94 184 PRO A O 1
ATOM 1355 N N . PRO A 1 185 ? 1.679 21.314 13.986 1.00 69.88 185 PRO A N 1
ATOM 1356 C CA . PRO A 1 185 ? 0.985 21.146 12.720 1.00 69.88 185 PRO A CA 1
ATOM 1357 C C . PRO A 1 185 ? 0.719 22.534 12.140 1.00 69.88 185 PRO A C 1
ATOM 1359 O O . PRO A 1 185 ? 0.379 23.459 12.883 1.00 69.88 185 PRO A O 1
ATOM 1362 N N . SER A 1 186 ? 0.877 22.686 10.825 1.00 64.06 186 SER A N 1
ATOM 1363 C CA . SER A 1 186 ? 0.521 23.935 10.161 1.00 64.06 186 SER A CA 1
ATOM 1364 C C . SER A 1 186 ? -0.938 24.290 10.484 1.00 64.06 186 SER A C 1
ATOM 1366 O O . SER A 1 186 ? -1.794 23.394 10.520 1.00 64.06 186 SER A O 1
ATOM 1368 N N . PRO A 1 187 ? -1.243 25.570 10.768 1.00 56.25 187 PRO A N 1
ATOM 1369 C CA . PRO A 1 187 ? -2.621 25.988 10.951 1.00 56.25 187 PRO A CA 1
ATOM 1370 C C . PRO A 1 187 ? -3.382 25.643 9.671 1.00 56.25 187 PRO A C 1
ATOM 1372 O O . PRO A 1 187 ? -2.960 25.993 8.570 1.00 56.25 187 PRO A O 1
ATOM 1375 N N . ARG A 1 188 ? -4.480 24.895 9.811 1.00 53.69 188 ARG A N 1
ATOM 1376 C CA . ARG A 1 188 ? -5.433 24.720 8.717 1.00 53.69 188 ARG A CA 1
ATOM 1377 C C . ARG A 1 188 ? -6.053 26.093 8.476 1.00 53.69 188 ARG A C 1
ATOM 1379 O O . ARG A 1 188 ? -6.899 26.511 9.260 1.00 53.69 188 ARG A O 1
ATOM 1386 N N . GLU A 1 189 ? -5.571 26.809 7.467 1.00 45.16 189 GLU A N 1
ATOM 1387 C CA . GLU A 1 189 ? -6.277 27.973 6.933 1.00 45.16 189 GLU A CA 1
ATOM 1388 C C . GLU A 1 189 ? -7.649 27.487 6.442 1.00 45.16 189 GLU A C 1
ATOM 1390 O O . GLU A 1 189 ? -7.737 26.473 5.742 1.00 45.16 189 GLU A O 1
ATOM 1395 N N . GLY A 1 190 ? -8.703 28.118 6.966 1.00 39.28 190 GLY A N 1
ATOM 1396 C CA . GLY A 1 190 ? -10.106 27.753 6.757 1.00 39.28 190 GLY A CA 1
ATOM 1397 C C . GLY A 1 190 ? -10.680 28.274 5.453 1.00 39.28 190 GLY A C 1
ATOM 1398 O O . GLY A 1 190 ? -10.162 29.290 4.942 1.00 39.28 190 GLY A O 1
#